Protein AF-A0A9Y2IMM6-F1 (afdb_monomer)

Structure (mmCIF, N/CA/C/O backbone):
data_AF-A0A9Y2IMM6-F1
#
_entry.id   AF-A0A9Y2IMM6-F1
#
loop_
_atom_site.group_PDB
_atom_site.id
_atom_site.type_symbol
_atom_site.label_atom_id
_atom_site.label_alt_id
_atom_site.label_comp_id
_atom_site.label_asym_id
_atom_site.label_entity_id
_atom_site.label_seq_id
_atom_site.pdbx_PDB_ins_code
_atom_site.Cartn_x
_atom_site.Cartn_y
_atom_site.Cartn_z
_atom_site.occupancy
_atom_site.B_iso_or_equiv
_atom_site.auth_seq_id
_atom_site.auth_comp_id
_atom_site.auth_asym_id
_atom_site.auth_atom_id
_atom_site.pdbx_PDB_model_num
ATOM 1 N N . MET A 1 1 ? 24.292 3.912 -38.351 1.00 43.16 1 MET A N 1
ATOM 2 C CA . MET A 1 1 ? 24.104 3.241 -39.657 1.00 43.16 1 MET A CA 1
ATOM 3 C C . MET A 1 1 ? 23.345 4.175 -40.597 1.00 43.16 1 MET A C 1
ATOM 5 O O . MET A 1 1 ? 22.147 4.369 -40.433 1.00 43.16 1 MET A O 1
ATOM 9 N N . THR A 1 2 ? 24.030 4.831 -41.533 1.00 36.09 2 THR A N 1
ATOM 10 C CA . THR A 1 2 ? 23.396 5.822 -42.423 1.00 36.09 2 THR A CA 1
ATOM 11 C C . THR A 1 2 ? 23.067 5.163 -43.752 1.00 36.09 2 THR A C 1
ATOM 13 O O . THR A 1 2 ? 23.923 5.089 -44.623 1.00 36.09 2 THR A O 1
ATOM 16 N N . VAL A 1 3 ? 21.845 4.666 -43.941 1.00 43.81 3 VAL A N 1
ATOM 17 C CA . VAL A 1 3 ? 21.435 4.149 -45.257 1.00 43.81 3 VAL A CA 1
ATOM 18 C C . VAL A 1 3 ? 21.399 5.326 -46.231 1.00 43.81 3 VAL A C 1
ATOM 20 O O . VAL A 1 3 ? 20.486 6.152 -46.192 1.00 43.81 3 VAL A O 1
ATOM 23 N N . ARG A 1 4 ? 22.417 5.440 -47.089 1.00 41.47 4 ARG A N 1
ATOM 24 C CA . ARG A 1 4 ? 22.463 6.454 -48.146 1.00 41.47 4 ARG A CA 1
ATOM 25 C C . ARG A 1 4 ? 21.556 5.982 -49.279 1.00 41.47 4 ARG A C 1
ATOM 27 O O . ARG A 1 4 ? 22.010 5.430 -50.273 1.00 41.47 4 ARG A O 1
ATOM 34 N N . GLY A 1 5 ? 20.253 6.128 -49.070 1.00 39.97 5 GLY A N 1
ATOM 35 C CA . GLY A 1 5 ? 19.257 5.836 -50.086 1.00 39.97 5 GLY A CA 1
ATOM 36 C C . GLY A 1 5 ? 19.318 6.888 -51.186 1.00 39.97 5 GLY A C 1
ATOM 37 O O . GLY A 1 5 ? 19.103 8.072 -50.924 1.00 39.97 5 GLY A O 1
ATOM 38 N N . GLY A 1 6 ? 19.539 6.438 -52.424 1.00 47.06 6 GLY A N 1
ATOM 39 C CA . GLY A 1 6 ? 18.880 7.067 -53.567 1.00 47.06 6 GLY A CA 1
ATOM 40 C C . GLY A 1 6 ? 17.383 7.211 -53.274 1.00 47.06 6 GLY A C 1
ATOM 41 O O . GLY A 1 6 ? 16.864 6.526 -52.391 1.00 47.06 6 GLY A O 1
ATOM 42 N N . SER A 1 7 ? 16.744 8.179 -53.933 1.00 47.53 7 SER A N 1
ATOM 43 C CA . SER A 1 7 ? 15.329 8.560 -53.809 1.00 47.53 7 SER A CA 1
ATOM 44 C C . SER A 1 7 ? 14.432 7.503 -53.145 1.00 47.53 7 SER A C 1
ATOM 46 O O . SER A 1 7 ? 14.457 6.338 -53.528 1.00 47.53 7 SER A O 1
ATOM 48 N N . ARG A 1 8 ? 13.579 7.923 -52.195 1.00 51.94 8 ARG A N 1
ATOM 49 C CA . ARG A 1 8 ? 12.638 7.108 -51.381 1.00 51.94 8 ARG A CA 1
ATOM 50 C C . ARG A 1 8 ? 11.837 6.039 -52.164 1.00 51.94 8 ARG A C 1
ATOM 52 O O . ARG A 1 8 ? 11.261 5.153 -51.543 1.00 51.94 8 ARG A O 1
ATOM 59 N N . ASN A 1 9 ? 11.819 6.119 -53.494 1.00 52.56 9 ASN A N 1
ATOM 60 C CA . ASN A 1 9 ? 11.186 5.200 -54.435 1.00 52.56 9 ASN A CA 1
ATOM 61 C C . ASN A 1 9 ? 12.030 3.960 -54.827 1.00 52.56 9 ASN A C 1
ATOM 63 O O . ASN A 1 9 ? 11.476 3.059 -55.453 1.00 52.56 9 ASN A O 1
ATOM 67 N N . ASP A 1 10 ? 13.316 3.869 -54.465 1.00 55.09 10 ASP A N 1
ATOM 68 C CA . ASP A 1 10 ? 14.209 2.793 -54.949 1.00 55.09 10 ASP A CA 1
ATOM 69 C C . ASP A 1 10 ? 14.308 1.563 -54.022 1.00 55.09 10 ASP A C 1
ATOM 71 O O . ASP A 1 10 ? 14.844 0.519 -54.407 1.00 55.09 10 ASP A O 1
ATOM 75 N N . LEU A 1 11 ? 13.760 1.628 -52.805 1.00 59.03 11 LEU A N 1
ATOM 76 C CA . LEU A 1 11 ? 13.746 0.498 -51.869 1.00 59.03 11 LEU A CA 1
ATOM 77 C C . LEU A 1 11 ? 12.566 -0.438 -52.175 1.00 59.03 11 LEU A C 1
ATOM 79 O O . LEU A 1 11 ? 11.459 -0.265 -51.669 1.00 59.03 11 LEU A O 1
ATOM 83 N N . LYS A 1 12 ? 12.803 -1.453 -53.014 1.00 62.59 12 LYS A N 1
ATOM 84 C CA . LYS A 1 12 ? 11.861 -2.569 -53.225 1.00 62.59 12 LYS A CA 1
ATOM 85 C C . LYS A 1 12 ? 12.009 -3.639 -52.123 1.00 62.59 12 LYS A C 1
ATOM 87 O O . LYS A 1 12 ? 13.123 -3.812 -51.631 1.00 62.59 12 LYS A O 1
ATOM 92 N N . PRO A 1 13 ? 10.961 -4.430 -51.799 1.00 58.50 13 PRO A N 1
ATOM 93 C CA . PRO A 1 13 ? 10.980 -5.521 -50.796 1.00 58.50 13 PRO A CA 1
ATOM 94 C C . PRO A 1 13 ? 11.972 -6.682 -51.036 1.00 58.50 13 PRO A C 1
ATOM 96 O O . PRO A 1 13 ? 11.924 -7.701 -50.361 1.00 58.50 13 PRO A O 1
ATOM 99 N N . THR A 1 14 ? 12.869 -6.561 -52.009 1.00 56.84 14 THR A N 1
ATOM 100 C CA . THR A 1 14 ? 13.958 -7.506 -52.303 1.00 56.84 14 THR A CA 1
ATOM 101 C C . THR A 1 14 ? 15.280 -6.784 -52.589 1.00 56.84 14 THR A C 1
ATOM 103 O O . THR A 1 14 ? 16.244 -7.399 -53.046 1.00 56.84 14 THR A O 1
ATOM 106 N N . GLY A 1 15 ? 15.321 -5.468 -52.366 1.00 58.50 15 GLY A N 1
ATOM 107 C CA . GLY A 1 15 ? 16.486 -4.628 -52.596 1.00 58.50 15 GLY A CA 1
ATOM 108 C C . GLY A 1 15 ? 17.585 -4.891 -51.571 1.00 58.50 15 GLY A C 1
ATOM 109 O O . GLY A 1 15 ? 17.322 -5.273 -50.430 1.00 58.50 15 GLY A O 1
ATOM 110 N N . LYS A 1 16 ? 18.831 -4.681 -51.996 1.00 59.12 16 LYS A N 1
ATOM 111 C CA . LYS A 1 16 ? 19.992 -4.657 -51.109 1.00 59.12 16 LYS A CA 1
ATOM 112 C C . LYS A 1 16 ? 20.136 -3.246 -50.545 1.00 59.12 16 LYS A C 1
ATOM 114 O O . LYS A 1 16 ? 20.175 -2.293 -51.319 1.00 59.12 16 LYS A O 1
ATOM 119 N N . ALA A 1 17 ? 20.205 -3.114 -49.224 1.00 61.19 17 ALA A N 1
ATOM 120 C CA . ALA A 1 17 ? 20.557 -1.849 -48.582 1.00 61.19 17 ALA A CA 1
ATOM 121 C C . ALA A 1 17 ? 22.069 -1.787 -48.339 1.00 61.19 17 ALA A C 1
ATOM 123 O O . ALA A 1 17 ? 22.679 -2.797 -47.992 1.00 61.19 17 ALA A O 1
ATOM 124 N N . THR A 1 18 ? 22.646 -0.600 -48.520 1.00 57.75 18 THR A N 1
ATOM 125 C CA . THR A 1 18 ? 24.081 -0.329 -48.391 1.00 57.75 18 THR A CA 1
ATOM 126 C C . THR A 1 18 ? 24.300 0.562 -47.172 1.00 57.75 18 THR A C 1
ATOM 128 O O . THR A 1 18 ? 23.841 1.708 -47.159 1.00 57.75 18 THR A O 1
ATOM 131 N N . ALA A 1 19 ? 24.980 0.056 -46.144 1.00 58.31 19 ALA A N 1
ATOM 132 C CA . ALA A 1 19 ? 25.409 0.868 -45.009 1.00 58.31 19 ALA A CA 1
ATOM 133 C C . ALA A 1 19 ? 26.890 1.250 -45.167 1.00 58.31 19 ALA A C 1
ATOM 135 O O . ALA A 1 19 ? 27.709 0.363 -45.393 1.00 58.31 19 ALA A O 1
ATOM 136 N N . PRO A 1 20 ? 27.247 2.543 -45.077 1.00 53.28 20 PRO A N 1
ATOM 137 C CA . PRO A 1 20 ? 28.629 2.976 -45.011 1.00 53.28 20 PRO A CA 1
ATOM 138 C C . PRO A 1 20 ? 29.142 2.768 -43.585 1.00 53.28 20 PRO A C 1
ATOM 140 O O . PRO A 1 20 ? 28.665 3.414 -42.650 1.00 53.28 20 PRO A O 1
ATOM 143 N N . GLU A 1 21 ? 30.119 1.885 -43.431 1.00 51.81 21 GLU A N 1
ATOM 144 C CA . GLU A 1 21 ? 30.819 1.653 -42.171 1.00 51.81 21 GLU A CA 1
ATOM 145 C C . GLU A 1 21 ? 32.316 1.574 -42.462 1.00 51.81 21 GLU A C 1
ATOM 147 O O . GLU A 1 21 ? 32.770 0.628 -43.094 1.00 51.81 21 GLU A O 1
ATOM 152 N N . GLY A 1 22 ? 33.091 2.603 -42.104 1.00 53.56 22 GLY A N 1
ATOM 153 C CA . GLY A 1 22 ? 34.561 2.548 -42.182 1.00 53.56 22 GLY A CA 1
ATOM 154 C C . GLY A 1 22 ? 35.172 2.145 -43.540 1.00 53.56 22 GLY A C 1
ATOM 155 O O . GLY A 1 22 ? 36.307 1.690 -43.570 1.00 53.56 22 GLY A O 1
ATOM 156 N N . GLY A 1 23 ? 34.438 2.277 -44.657 1.00 57.50 23 GLY A N 1
ATOM 157 C CA . GLY A 1 23 ? 34.854 1.835 -46.001 1.00 57.50 23 GLY A CA 1
ATOM 158 C C . GLY A 1 23 ? 34.317 0.463 -46.443 1.00 57.50 23 GLY A C 1
ATOM 159 O O . GLY A 1 23 ? 34.382 0.140 -47.629 1.00 57.50 23 GLY A O 1
ATOM 160 N N . SER A 1 24 ? 33.713 -0.305 -45.537 1.00 58.44 24 SER A N 1
ATOM 161 C CA . SER A 1 24 ? 33.085 -1.598 -45.810 1.00 58.44 24 SER A CA 1
ATOM 162 C C . SER A 1 24 ? 31.607 -1.411 -46.131 1.00 58.44 24 SER A C 1
ATOM 164 O O . SER A 1 24 ? 30.861 -0.763 -45.401 1.00 58.44 24 SER A O 1
ATOM 166 N N . THR A 1 25 ? 31.174 -1.978 -47.249 1.00 67.81 25 THR A N 1
ATOM 167 C CA . THR A 1 25 ? 29.771 -2.004 -47.655 1.00 67.81 25 THR A CA 1
ATOM 168 C C . THR A 1 25 ? 29.217 -3.398 -47.393 1.00 67.81 25 THR A C 1
ATOM 170 O O . THR A 1 25 ? 29.599 -4.343 -48.080 1.00 67.81 25 THR A O 1
ATOM 173 N N . SER A 1 26 ? 28.301 -3.529 -46.432 1.00 72.69 26 SER A N 1
ATOM 174 C CA . SER A 1 26 ? 27.545 -4.770 -46.229 1.00 72.69 26 SER A CA 1
ATOM 175 C C . SER A 1 26 ? 26.187 -4.670 -46.916 1.00 72.69 26 SER A C 1
ATOM 177 O O . SER A 1 26 ? 25.483 -3.667 -46.771 1.00 72.69 26 SER A O 1
ATOM 179 N N . THR A 1 27 ? 25.833 -5.690 -47.702 1.00 78.75 27 THR A N 1
ATOM 180 C CA . THR A 1 27 ? 24.533 -5.766 -48.375 1.00 78.75 27 THR A CA 1
ATOM 181 C C . THR A 1 27 ? 23.603 -6.714 -47.639 1.00 78.75 27 THR A C 1
ATOM 183 O O . THR A 1 27 ? 23.895 -7.906 -47.560 1.00 78.75 27 THR A O 1
ATOM 186 N N . MET A 1 28 ? 22.453 -6.209 -47.192 1.00 82.88 28 MET A N 1
ATOM 187 C CA . MET A 1 28 ? 21.439 -7.001 -46.484 1.00 82.88 28 MET A CA 1
ATOM 188 C C . MET A 1 28 ? 20.121 -7.068 -47.246 1.00 82.88 28 MET A C 1
ATOM 190 O O . MET A 1 28 ? 19.776 -6.144 -47.988 1.00 82.88 28 MET A O 1
ATOM 194 N N . ARG A 1 29 ? 19.379 -8.166 -47.058 1.00 84.00 29 ARG A N 1
ATOM 195 C CA . ARG A 1 29 ? 18.033 -8.332 -47.618 1.00 84.00 29 ARG A CA 1
ATOM 196 C C . ARG A 1 29 ? 17.028 -7.559 -46.764 1.00 84.00 29 ARG A C 1
ATOM 198 O O . ARG A 1 29 ? 16.903 -7.819 -45.573 1.00 84.00 29 ARG A O 1
ATOM 205 N N . VAL A 1 30 ? 16.270 -6.658 -47.383 1.00 88.19 30 VAL A N 1
ATOM 206 C CA . VAL A 1 30 ? 15.190 -5.927 -46.705 1.00 88.19 30 VAL A CA 1
ATOM 207 C C . VAL A 1 30 ? 13.956 -6.823 -46.588 1.00 88.19 30 VAL A C 1
ATOM 209 O O . VAL A 1 30 ? 13.359 -7.175 -47.600 1.00 88.19 30 VAL A O 1
ATOM 212 N N . ALA A 1 31 ? 13.566 -7.189 -45.364 1.00 89.19 31 ALA A N 1
ATOM 213 C CA . ALA A 1 31 ? 12.378 -8.015 -45.117 1.00 89.19 31 ALA A CA 1
ATOM 214 C C . ALA A 1 31 ? 11.058 -7.233 -45.262 1.00 89.19 31 ALA A C 1
ATOM 216 O O . ALA A 1 31 ? 10.032 -7.799 -45.631 1.00 89.19 31 ALA A O 1
ATOM 217 N N . GLY A 1 32 ? 11.077 -5.927 -44.983 1.00 88.88 32 GLY A N 1
ATOM 218 C CA . GLY A 1 32 ? 9.903 -5.065 -45.071 1.00 88.88 32 GLY A CA 1
ATOM 219 C C . GLY A 1 32 ? 10.234 -3.601 -44.798 1.00 88.88 32 GLY A C 1
ATOM 220 O O . GLY A 1 32 ? 11.297 -3.280 -44.269 1.00 88.88 32 GLY A O 1
ATOM 221 N N . ILE A 1 33 ? 9.313 -2.712 -45.172 1.00 89.50 33 ILE A N 1
ATOM 222 C CA . ILE A 1 33 ? 9.403 -1.269 -44.922 1.00 89.50 33 ILE A CA 1
ATOM 223 C C . ILE A 1 33 ? 8.199 -0.875 -44.076 1.00 89.50 33 ILE A C 1
ATOM 225 O O . ILE A 1 33 ? 7.053 -1.070 -44.481 1.00 89.50 33 ILE A O 1
ATOM 229 N N . TYR A 1 34 ? 8.468 -0.325 -42.897 1.00 88.38 34 TYR A N 1
ATOM 230 C CA . TYR A 1 34 ? 7.436 0.094 -41.958 1.00 88.38 34 TYR A CA 1
ATOM 231 C C . TYR A 1 34 ? 7.050 1.555 -42.178 1.00 88.38 34 TYR A C 1
ATOM 233 O O . TYR A 1 34 ? 7.824 2.363 -42.699 1.00 88.38 34 TYR A O 1
ATOM 241 N N . ARG A 1 35 ? 5.830 1.903 -41.759 1.00 89.50 35 ARG A N 1
ATOM 242 C CA . ARG A 1 35 ? 5.370 3.292 -41.763 1.00 89.50 35 ARG A CA 1
ATOM 243 C C . ARG A 1 35 ? 6.210 4.118 -40.789 1.00 89.50 35 ARG A C 1
ATOM 245 O O . ARG A 1 35 ? 6.480 3.696 -39.671 1.00 89.50 35 ARG A O 1
ATOM 252 N N . ASP A 1 36 ? 6.566 5.323 -41.217 1.00 87.44 36 ASP A N 1
ATOM 253 C CA . ASP A 1 36 ? 7.341 6.267 -40.419 1.00 87.44 36 ASP A CA 1
ATOM 254 C C . ASP A 1 36 ? 6.560 6.718 -39.173 1.00 87.44 36 ASP A C 1
ATOM 256 O O . ASP A 1 36 ? 5.527 7.390 -39.291 1.00 87.44 36 ASP A O 1
ATOM 260 N N . LEU A 1 37 ? 7.070 6.369 -37.987 1.00 89.06 37 LEU A N 1
ATOM 261 C CA . LEU A 1 37 ? 6.467 6.718 -36.697 1.00 89.06 37 LEU A CA 1
ATOM 262 C C . LEU A 1 37 ? 6.362 8.236 -36.491 1.00 89.06 37 LEU A C 1
ATOM 264 O O . LEU A 1 37 ? 5.449 8.694 -35.813 1.00 89.06 37 LEU A O 1
ATOM 268 N N . ARG A 1 38 ? 7.213 9.036 -37.148 1.00 87.94 38 ARG A N 1
ATOM 269 C CA . ARG A 1 38 ? 7.164 10.510 -37.073 1.00 87.94 38 ARG A CA 1
ATOM 270 C C . ARG A 1 38 ? 5.895 11.103 -37.681 1.00 87.94 38 ARG A C 1
ATOM 272 O O . ARG A 1 38 ? 5.526 12.227 -37.360 1.00 87.94 38 ARG A O 1
ATOM 279 N N . SER A 1 39 ? 5.246 10.362 -38.580 1.00 89.94 39 SER A N 1
ATOM 280 C CA . SER A 1 39 ? 3.991 10.779 -39.219 1.00 89.94 39 SER A CA 1
ATOM 281 C C . SER A 1 39 ? 2.748 10.470 -38.379 1.00 89.94 39 SER A C 1
ATOM 283 O O . SER A 1 39 ? 1.636 10.800 -38.791 1.00 89.94 39 SER A O 1
ATOM 285 N N . LEU A 1 40 ? 2.921 9.798 -37.240 1.00 91.56 40 LEU A N 1
ATOM 286 C CA . LEU A 1 40 ? 1.849 9.339 -36.369 1.00 91.56 40 LEU A CA 1
ATOM 287 C C . LEU A 1 40 ? 1.881 10.093 -35.028 1.00 91.56 40 LEU A C 1
ATOM 289 O O . LEU A 1 40 ? 2.929 10.599 -34.621 1.00 91.56 40 LEU A O 1
ATOM 293 N N . PRO A 1 41 ? 0.738 10.191 -34.327 1.00 93.50 41 PRO A N 1
ATOM 294 C CA . PRO A 1 41 ? 0.730 10.628 -32.937 1.00 93.50 41 PRO A CA 1
ATOM 295 C C . PRO A 1 41 ? 1.502 9.633 -32.064 1.00 93.50 41 PRO A C 1
ATOM 297 O O . PRO A 1 41 ? 1.458 8.423 -32.308 1.00 93.50 41 PRO A O 1
ATOM 300 N N . ASP A 1 42 ? 2.185 10.151 -31.041 1.00 91.12 42 ASP A N 1
ATOM 301 C CA . ASP A 1 42 ? 2.955 9.325 -30.113 1.00 91.12 42 ASP A CA 1
ATOM 302 C C . ASP A 1 42 ? 2.028 8.367 -29.363 1.00 91.12 42 ASP A C 1
ATOM 304 O O . ASP A 1 42 ? 0.995 8.760 -28.820 1.00 91.12 42 ASP A O 1
ATOM 308 N N . GLN A 1 43 ? 2.401 7.091 -29.361 1.00 89.94 43 GLN A N 1
ATOM 309 C CA . GLN A 1 43 ? 1.680 6.036 -28.659 1.00 89.94 43 GLN A CA 1
ATOM 310 C C . GLN A 1 43 ? 2.413 5.713 -27.362 1.00 89.94 43 GLN A C 1
ATOM 312 O O . GLN A 1 43 ? 3.643 5.705 -27.342 1.00 89.94 43 GLN A O 1
ATOM 317 N N . GLN A 1 44 ? 1.671 5.359 -26.309 1.00 84.62 44 G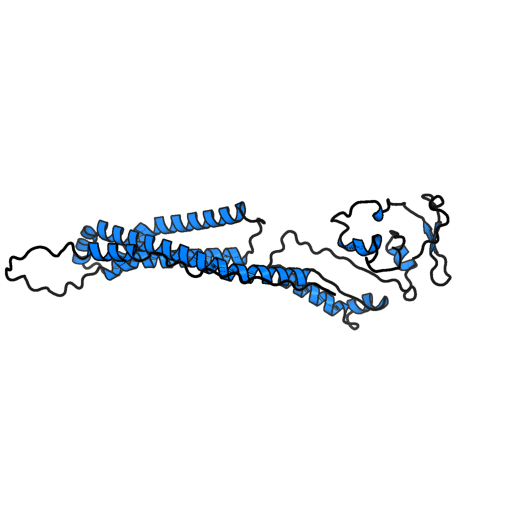LN A N 1
ATOM 318 C CA . GLN A 1 44 ? 2.258 5.028 -25.003 1.00 84.62 44 GLN A CA 1
ATOM 319 C C . GLN A 1 44 ? 3.311 3.915 -25.077 1.00 84.62 44 GLN A C 1
ATOM 321 O O . GLN A 1 44 ? 4.302 3.960 -24.356 1.00 84.62 44 GLN A O 1
ATOM 326 N N . TYR A 1 45 ? 3.123 2.957 -25.986 1.00 80.56 45 TYR A N 1
ATOM 327 C CA . TYR A 1 45 ? 4.061 1.859 -26.211 1.00 80.56 45 TYR A CA 1
ATOM 328 C C . TYR A 1 45 ? 5.462 2.336 -26.637 1.00 80.56 45 TYR A C 1
ATOM 330 O O . TYR A 1 45 ? 6.454 1.725 -26.264 1.00 80.56 45 TYR A O 1
ATOM 338 N N . TRP A 1 46 ? 5.561 3.443 -27.382 1.00 86.25 46 TRP A N 1
ATOM 339 C CA . TRP A 1 46 ? 6.832 3.962 -27.903 1.00 86.25 46 TRP A CA 1
ATOM 340 C C . TRP A 1 46 ? 7.431 5.082 -27.044 1.00 86.25 46 TRP A C 1
ATOM 342 O O . TRP A 1 46 ? 8.412 5.693 -27.460 1.00 86.25 46 TRP A O 1
ATOM 352 N N . CYS A 1 47 ? 6.863 5.373 -25.867 1.00 85.50 47 CYS A N 1
ATOM 353 C CA . CYS A 1 47 ? 7.264 6.518 -25.046 1.00 85.50 47 CYS A CA 1
ATOM 354 C C . CYS A 1 47 ? 8.756 6.522 -24.666 1.00 85.50 47 CYS A C 1
ATOM 356 O O . CYS A 1 47 ? 9.360 7.593 -24.674 1.00 85.50 47 CYS A O 1
ATOM 358 N N . SER A 1 48 ? 9.364 5.365 -24.365 1.00 83.25 48 SER A N 1
ATOM 359 C CA . SER A 1 48 ? 10.808 5.277 -24.065 1.00 83.25 48 SER A CA 1
ATOM 360 C C . SER A 1 48 ? 11.677 5.584 -25.288 1.00 83.25 48 SER A C 1
ATOM 362 O O . SER A 1 48 ? 12.722 6.217 -25.177 1.00 83.25 48 SER A O 1
ATOM 364 N N . LEU A 1 49 ? 11.188 5.232 -26.478 1.00 87.12 49 LEU A N 1
ATOM 365 C CA . LEU A 1 49 ? 11.908 5.332 -27.745 1.00 87.12 49 LEU A CA 1
ATOM 366 C C . LEU A 1 49 ? 11.615 6.630 -28.516 1.00 87.12 49 LEU A C 1
ATOM 368 O O . LEU A 1 49 ? 12.107 6.797 -29.633 1.00 87.12 49 LEU A O 1
ATOM 372 N N . VAL A 1 50 ? 10.863 7.581 -27.944 1.00 88.62 50 VAL A N 1
ATOM 373 C CA . VAL A 1 50 ? 10.541 8.874 -28.590 1.00 88.62 50 VAL A CA 1
ATOM 374 C C . VAL A 1 50 ? 11.799 9.605 -29.045 1.00 88.62 50 VAL A C 1
ATOM 376 O O . VAL A 1 50 ? 11.848 10.111 -30.168 1.00 88.62 50 VAL A O 1
ATOM 379 N N . GLY A 1 51 ? 12.838 9.616 -28.207 1.00 84.38 51 GLY A N 1
ATOM 380 C CA . GLY A 1 51 ? 14.115 10.247 -28.539 1.00 84.38 51 GLY A CA 1
ATOM 381 C C . GLY A 1 51 ? 14.782 9.642 -29.779 1.00 84.38 51 GLY A C 1
ATOM 382 O O . GLY A 1 51 ? 15.424 10.371 -30.534 1.00 84.38 51 GLY A O 1
ATOM 383 N N . LEU A 1 52 ? 14.569 8.346 -30.042 1.00 84.81 52 LEU A N 1
ATOM 384 C CA . LEU A 1 52 ? 15.158 7.637 -31.179 1.00 84.81 52 LEU A CA 1
ATOM 385 C C . LEU A 1 52 ? 14.562 8.103 -32.514 1.00 84.81 52 LEU A C 1
ATOM 387 O O . LEU A 1 52 ? 15.303 8.330 -33.469 1.00 84.81 52 LEU A O 1
ATOM 391 N N . TYR A 1 53 ? 13.235 8.264 -32.594 1.00 87.56 53 TYR A N 1
ATOM 392 C CA . TYR A 1 53 ? 12.570 8.603 -33.860 1.00 87.56 53 TYR A CA 1
ATOM 393 C C . TYR A 1 53 ? 12.234 10.089 -34.019 1.00 87.56 53 TYR A C 1
ATOM 395 O O . TYR A 1 53 ? 12.177 10.567 -35.153 1.00 87.56 53 TYR A O 1
ATOM 403 N N . ARG A 1 54 ? 12.029 10.848 -32.934 1.00 88.56 54 ARG A N 1
ATOM 404 C CA . ARG A 1 54 ? 11.832 12.310 -33.013 1.00 88.56 54 ARG A CA 1
ATOM 405 C C . ARG A 1 54 ? 13.139 13.097 -32.935 1.00 88.56 54 ARG A C 1
ATOM 407 O O . ARG A 1 54 ? 13.169 14.237 -33.391 1.00 88.56 54 ARG A O 1
ATOM 414 N N . GLY A 1 55 ? 14.206 12.489 -32.420 1.00 85.44 55 GLY A N 1
ATOM 415 C CA . GLY A 1 55 ? 15.433 13.194 -32.068 1.00 85.44 55 GLY A CA 1
ATOM 416 C C . GLY A 1 55 ? 15.284 13.979 -30.763 1.00 85.44 55 GLY A C 1
ATOM 417 O O . GLY A 1 55 ? 14.198 14.103 -30.195 1.00 85.44 55 GLY A O 1
ATOM 418 N N . SER A 1 56 ? 16.400 14.510 -30.271 1.00 82.81 56 SER A N 1
ATOM 419 C CA . SER A 1 56 ? 16.400 15.335 -29.063 1.00 82.81 56 SER A CA 1
ATOM 420 C C . SER A 1 56 ? 15.921 16.757 -29.405 1.00 82.81 56 SER A C 1
ATOM 422 O O . SER A 1 56 ? 16.395 17.313 -30.397 1.00 82.81 56 SER A O 1
ATOM 424 N N . PRO A 1 57 ? 15.024 17.387 -28.620 1.00 76.31 57 PRO A N 1
ATOM 425 C CA . PRO A 1 57 ? 14.369 18.658 -28.974 1.00 76.31 57 PRO A CA 1
ATOM 426 C C . PRO A 1 57 ? 15.311 19.868 -29.130 1.00 76.31 57 PRO A C 1
ATOM 428 O O . PRO A 1 57 ? 14.869 20.935 -29.543 1.00 76.31 57 PRO A O 1
ATOM 431 N N . LEU A 1 58 ? 16.601 19.712 -28.823 1.00 80.44 58 LEU A N 1
ATOM 432 C CA . LEU A 1 58 ? 17.645 20.737 -28.951 1.00 80.44 58 LEU A CA 1
ATOM 433 C C . LEU A 1 58 ? 18.817 20.288 -29.842 1.00 80.44 58 LEU A C 1
ATOM 435 O O . LEU A 1 58 ? 19.838 20.966 -29.925 1.00 80.44 58 LEU A O 1
ATOM 439 N N . SER A 1 59 ? 18.688 19.134 -30.496 1.00 81.31 59 SER A N 1
ATOM 440 C CA . SER A 1 59 ? 19.693 18.597 -31.409 1.00 81.31 59 SER A CA 1
ATOM 441 C C . SER A 1 59 ? 19.522 19.207 -32.799 1.00 81.31 59 SER A C 1
ATOM 443 O O . SER A 1 59 ? 18.445 19.129 -33.386 1.00 81.31 59 SER A O 1
ATOM 445 N N . SER A 1 60 ? 20.598 19.761 -33.364 1.00 79.88 60 SER A N 1
ATOM 446 C CA . SER A 1 60 ? 20.658 20.130 -34.788 1.00 79.88 60 SER A CA 1
ATOM 447 C C . SER A 1 60 ? 20.800 18.909 -35.705 1.00 79.88 60 SER A C 1
ATOM 449 O O . SER A 1 60 ? 20.573 19.000 -36.912 1.00 79.88 60 SER A O 1
ATOM 451 N N . THR A 1 61 ? 21.146 17.753 -35.138 1.00 78.25 61 THR A N 1
ATOM 452 C CA . THR A 1 61 ? 21.211 16.477 -35.844 1.00 78.25 61 THR A CA 1
ATOM 453 C C . THR A 1 61 ? 19.797 15.943 -36.036 1.00 78.25 61 THR A C 1
ATOM 455 O O . THR A 1 61 ? 19.094 15.666 -35.060 1.00 78.25 61 THR A O 1
ATOM 458 N N . GLY A 1 62 ? 19.376 15.806 -37.295 1.00 75.94 62 GLY A N 1
ATOM 459 C CA . GLY A 1 62 ? 18.105 15.173 -37.636 1.00 75.94 62 GLY A CA 1
ATOM 460 C C . GLY A 1 62 ? 18.076 13.694 -37.218 1.00 75.94 62 GLY A C 1
ATOM 461 O O . GLY A 1 62 ? 19.130 13.061 -37.140 1.00 75.94 62 GLY A O 1
ATOM 462 N N . PRO A 1 63 ? 16.890 13.121 -36.950 1.00 78.38 63 PRO A N 1
ATOM 463 C CA . PRO A 1 63 ? 16.766 11.724 -36.546 1.00 78.38 63 PRO A CA 1
ATOM 464 C C . PRO A 1 63 ? 17.304 10.781 -37.629 1.00 78.38 63 PRO A C 1
ATOM 466 O O . PRO A 1 63 ? 17.000 10.934 -38.818 1.00 78.38 63 PRO A O 1
ATOM 469 N N . TYR A 1 64 ? 18.097 9.798 -37.203 1.00 76.88 64 TYR A N 1
ATOM 470 C CA . TYR A 1 64 ? 18.671 8.789 -38.087 1.00 76.88 64 TYR A CA 1
ATOM 471 C C . TYR A 1 64 ? 17.586 7.846 -38.631 1.00 76.88 64 TYR A C 1
ATOM 473 O O . TYR A 1 64 ? 16.579 7.602 -37.962 1.00 76.88 64 TYR A O 1
ATOM 481 N N . PRO A 1 65 ? 17.762 7.293 -39.845 1.00 79.06 65 PRO A N 1
ATOM 482 C CA . PRO A 1 65 ? 16.891 6.228 -40.320 1.00 79.06 65 PRO A CA 1
ATOM 483 C C . PRO A 1 65 ? 17.000 5.017 -39.384 1.00 79.06 65 PRO A C 1
ATOM 485 O O . PRO A 1 65 ? 18.099 4.537 -39.110 1.00 79.06 65 PRO A O 1
ATOM 488 N N . VAL A 1 66 ? 15.857 4.524 -38.905 1.00 83.44 66 VAL A N 1
ATOM 489 C CA . VAL A 1 66 ? 15.783 3.333 -38.051 1.00 83.44 66 VAL A CA 1
ATOM 490 C C . VAL A 1 66 ? 15.600 2.105 -38.937 1.00 83.44 66 VAL A C 1
ATOM 492 O O . VAL A 1 66 ? 14.734 2.089 -39.813 1.00 83.44 66 VAL A O 1
ATOM 495 N N . ALA A 1 67 ? 16.409 1.077 -38.700 1.00 86.19 67 ALA A N 1
ATOM 496 C CA . ALA A 1 67 ? 16.265 -0.231 -39.318 1.00 86.19 67 ALA A CA 1
ATOM 497 C C . ALA A 1 67 ? 16.071 -1.281 -38.223 1.00 86.19 67 ALA A C 1
ATOM 499 O O . ALA A 1 67 ? 16.738 -1.236 -37.192 1.00 86.19 67 ALA A O 1
ATOM 500 N N . LEU A 1 68 ? 15.159 -2.221 -38.463 1.00 88.00 68 LEU A N 1
ATOM 501 C CA . LEU A 1 68 ? 15.029 -3.421 -37.647 1.00 88.00 68 LEU A CA 1
ATOM 502 C C . LEU A 1 68 ? 15.860 -4.514 -38.315 1.00 88.00 68 LEU A C 1
ATOM 504 O O . LEU A 1 68 ? 15.610 -4.860 -39.471 1.00 88.00 68 LEU A O 1
ATOM 508 N N . VAL A 1 69 ? 16.860 -5.012 -37.600 1.00 88.88 69 VAL A N 1
ATOM 509 C CA . VAL A 1 69 ? 17.786 -6.056 -38.053 1.00 88.88 69 VAL A CA 1
ATOM 510 C C . VAL A 1 69 ? 17.698 -7.256 -37.123 1.00 88.88 69 VAL A C 1
ATOM 512 O O . VAL A 1 69 ? 17.330 -7.116 -35.956 1.00 88.88 69 VAL A O 1
ATOM 515 N N . SER A 1 70 ? 17.996 -8.442 -37.655 1.00 87.88 70 SER A N 1
ATOM 516 C CA . SER A 1 70 ? 18.108 -9.635 -36.819 1.00 87.88 70 SER A CA 1
ATOM 517 C C . SER A 1 70 ? 19.314 -9.498 -35.874 1.00 87.88 70 SER A C 1
ATOM 519 O O . SER A 1 70 ? 20.266 -8.790 -36.215 1.00 87.88 70 SER A O 1
ATOM 521 N N . PRO A 1 71 ? 19.304 -10.152 -34.698 1.00 84.88 71 PRO A N 1
ATOM 522 C CA . PRO A 1 71 ? 20.449 -10.122 -33.790 1.00 84.88 71 PRO A CA 1
ATOM 523 C C . PRO A 1 71 ? 21.743 -10.598 -34.461 1.00 84.88 71 PRO A C 1
ATOM 525 O O . PRO A 1 71 ? 22.773 -9.944 -34.322 1.00 84.88 71 PRO A O 1
ATOM 528 N N . ASP A 1 72 ? 21.680 -11.679 -35.243 1.00 85.44 72 ASP A N 1
ATOM 529 C CA . ASP A 1 72 ? 22.847 -12.234 -35.936 1.00 85.44 72 ASP A CA 1
ATOM 530 C C . ASP A 1 72 ? 23.409 -11.244 -36.967 1.00 85.44 72 ASP A C 1
ATOM 532 O O . ASP A 1 72 ? 24.608 -10.965 -36.976 1.00 85.44 72 ASP A O 1
ATOM 536 N N . ASP A 1 73 ? 22.542 -10.637 -37.787 1.00 86.88 73 ASP A N 1
ATOM 537 C CA . ASP A 1 73 ? 22.944 -9.614 -38.759 1.00 86.88 73 ASP A CA 1
ATOM 538 C C . ASP A 1 73 ? 23.524 -8.372 -38.070 1.00 86.88 73 ASP A C 1
ATOM 540 O O . ASP A 1 73 ? 24.496 -7.788 -38.552 1.00 86.88 73 ASP A O 1
ATOM 544 N N . PHE A 1 74 ? 22.945 -7.969 -36.935 1.00 84.19 74 PHE A N 1
ATOM 545 C CA . PHE A 1 74 ? 23.436 -6.842 -36.151 1.00 84.19 74 PHE A CA 1
ATOM 546 C C . PHE A 1 74 ? 24.856 -7.102 -35.645 1.00 84.19 74 PHE A C 1
ATOM 548 O O . PHE A 1 74 ? 25.726 -6.267 -35.876 1.00 84.19 74 PHE A O 1
ATOM 555 N N . PHE A 1 75 ? 25.120 -8.260 -35.033 1.00 81.25 75 PHE A N 1
ATOM 556 C CA . PHE A 1 75 ? 26.460 -8.610 -34.547 1.00 81.25 75 PHE A CA 1
ATOM 557 C C . PHE A 1 75 ? 27.472 -8.851 -35.673 1.00 81.25 75 PHE A C 1
ATOM 559 O O . PHE A 1 75 ? 28.669 -8.672 -35.464 1.00 81.25 75 PHE A O 1
ATOM 566 N N . HIS A 1 76 ? 27.012 -9.210 -36.873 1.00 81.69 76 HIS A N 1
ATOM 567 C CA . H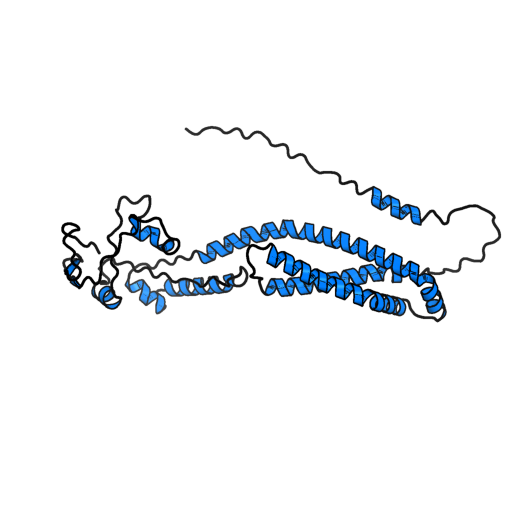IS A 1 76 ? 27.874 -9.293 -38.050 1.00 81.69 76 HIS A CA 1
ATOM 568 C C . HIS A 1 76 ? 28.330 -7.925 -38.572 1.00 81.69 76 HIS A C 1
ATOM 570 O O . HIS A 1 76 ? 29.413 -7.842 -39.151 1.00 81.69 76 HIS A O 1
ATOM 576 N N . ILE A 1 77 ? 27.520 -6.875 -38.401 1.00 79.75 77 ILE A N 1
ATOM 577 C CA . ILE A 1 77 ? 27.877 -5.509 -38.815 1.00 79.75 77 ILE A CA 1
ATOM 578 C C . ILE A 1 77 ? 28.586 -4.765 -37.683 1.00 79.75 77 ILE A C 1
ATOM 580 O O . ILE A 1 77 ? 29.589 -4.112 -37.920 1.00 79.75 77 ILE A O 1
ATOM 584 N N . ALA A 1 78 ? 28.074 -4.846 -36.454 1.00 80.12 78 ALA A N 1
ATOM 585 C CA . ALA A 1 78 ? 28.546 -4.055 -35.325 1.00 80.12 78 ALA A CA 1
ATOM 586 C C . ALA A 1 78 ? 29.939 -4.514 -34.863 1.00 80.12 78 ALA A C 1
ATOM 588 O O . ALA A 1 78 ? 30.086 -5.359 -33.978 1.00 80.12 78 ALA A O 1
ATOM 589 N N . THR A 1 79 ? 30.978 -3.936 -35.458 1.00 75.06 79 THR A N 1
ATOM 590 C CA . THR A 1 79 ? 32.362 -4.106 -34.997 1.00 75.06 79 THR A CA 1
ATOM 591 C C . THR A 1 79 ? 32.639 -3.212 -33.778 1.00 75.06 79 THR A C 1
ATOM 593 O O . THR A 1 79 ? 32.007 -2.161 -33.650 1.00 75.06 79 THR A O 1
ATOM 596 N N . PRO A 1 80 ? 33.576 -3.564 -32.874 1.00 70.56 80 PRO A N 1
ATOM 597 C CA . PRO A 1 80 ? 33.932 -2.710 -31.731 1.00 70.56 80 PRO A CA 1
ATOM 598 C C . PRO A 1 80 ? 34.330 -1.276 -32.129 1.00 70.56 80 PRO A C 1
ATOM 600 O O . PRO A 1 80 ? 34.046 -0.331 -31.399 1.00 70.56 80 PRO A O 1
ATOM 603 N N . ASP A 1 81 ? 34.903 -1.105 -33.324 1.00 74.81 81 ASP A N 1
ATOM 604 C CA . ASP A 1 81 ? 35.361 0.188 -33.851 1.00 74.81 81 ASP A CA 1
ATOM 605 C C . ASP A 1 81 ? 34.266 0.978 -34.596 1.00 74.81 81 ASP A C 1
ATOM 607 O O . ASP A 1 81 ? 34.485 2.113 -35.021 1.00 74.81 81 ASP A O 1
ATOM 611 N N . SER A 1 82 ? 33.067 0.407 -34.751 1.00 72.94 82 SER A N 1
ATOM 612 C CA . SER A 1 82 ? 31.949 1.014 -35.493 1.00 72.94 82 SER A CA 1
ATOM 613 C C . SER A 1 82 ? 31.365 2.268 -34.830 1.00 72.94 82 SER A C 1
ATOM 615 O O . SER A 1 82 ? 30.574 2.991 -35.444 1.00 72.94 82 SER A O 1
ATOM 617 N N . GLY A 1 83 ? 31.708 2.513 -33.559 1.00 72.94 83 GLY A N 1
ATOM 618 C CA . GLY A 1 83 ? 31.051 3.517 -32.724 1.00 72.94 83 GLY A CA 1
ATOM 619 C C . GLY A 1 83 ? 29.582 3.186 -32.433 1.00 72.94 83 GLY A C 1
ATOM 620 O O . GLY A 1 83 ? 28.819 4.079 -32.058 1.00 72.94 83 GLY A O 1
ATOM 621 N N . ALA A 1 84 ? 29.161 1.932 -32.643 1.00 72.62 84 ALA A N 1
ATOM 622 C CA . ALA A 1 84 ? 27.819 1.480 -32.314 1.00 72.62 84 ALA A CA 1
ATOM 623 C C . ALA A 1 84 ? 27.584 1.558 -30.803 1.00 72.62 84 ALA A C 1
ATOM 625 O O . ALA A 1 84 ? 28.363 1.050 -30.002 1.00 72.62 84 ALA A O 1
ATOM 626 N N . GLN A 1 85 ? 26.470 2.181 -30.430 1.00 72.88 85 GLN A N 1
ATOM 627 C CA . GLN A 1 85 ? 25.968 2.179 -29.064 1.00 72.88 85 GLN A CA 1
ATOM 628 C C . GLN A 1 85 ? 24.870 1.127 -28.952 1.00 72.88 85 GLN A C 1
ATOM 630 O O . GLN A 1 85 ? 23.990 1.049 -29.812 1.00 72.88 85 GLN A O 1
ATOM 635 N N . ASN A 1 86 ? 24.913 0.344 -27.878 1.00 75.56 86 ASN A N 1
ATOM 636 C CA . ASN A 1 86 ? 23.895 -0.650 -27.573 1.00 75.56 86 ASN A CA 1
ATOM 637 C C . ASN A 1 86 ? 22.993 -0.124 -26.461 1.00 75.56 86 ASN A C 1
ATOM 639 O O . ASN A 1 86 ? 23.466 0.199 -25.374 1.00 75.56 86 ASN A O 1
ATOM 643 N N . LEU A 1 87 ? 21.691 -0.073 -26.735 1.00 80.12 87 LEU A N 1
ATOM 644 C CA . LEU A 1 87 ? 20.667 0.211 -25.740 1.00 80.12 87 LEU A CA 1
ATOM 645 C C . LEU A 1 87 ? 19.872 -1.069 -25.495 1.00 80.12 87 LEU A C 1
ATOM 647 O O . LEU A 1 87 ? 19.277 -1.620 -26.421 1.00 80.12 87 LEU A O 1
ATOM 651 N N . VAL A 1 88 ? 19.858 -1.529 -24.248 1.00 81.12 88 VAL A N 1
ATOM 652 C CA . VAL A 1 88 ? 19.031 -2.657 -23.819 1.00 81.12 88 VAL A CA 1
ATOM 653 C C . VAL A 1 88 ? 17.929 -2.111 -22.928 1.00 81.12 88 VAL A C 1
ATOM 655 O O . VAL A 1 88 ? 18.186 -1.667 -21.812 1.00 81.12 88 VAL A O 1
ATOM 658 N N . GLU A 1 89 ? 16.695 -2.148 -23.423 1.00 82.94 89 GLU A N 1
ATOM 659 C CA . GLU A 1 89 ? 15.516 -1.819 -22.628 1.00 82.94 89 GLU A CA 1
ATOM 660 C C . GLU A 1 89 ? 14.906 -3.109 -22.079 1.00 82.94 89 GLU A C 1
ATOM 662 O O . GLU A 1 89 ? 14.638 -4.054 -22.820 1.00 82.94 89 GLU A O 1
ATOM 667 N N . SER A 1 90 ? 14.680 -3.147 -20.768 1.00 84.62 90 SER A N 1
ATOM 668 C CA . SER A 1 90 ? 13.968 -4.238 -20.109 1.00 84.62 90 SER A CA 1
ATOM 669 C C . SER A 1 90 ? 12.808 -3.661 -19.315 1.00 84.62 90 SER A C 1
ATOM 671 O O . SER A 1 90 ? 12.992 -2.780 -18.471 1.00 84.62 90 SER A O 1
ATOM 673 N N . SER A 1 91 ? 11.598 -4.136 -19.603 1.00 83.00 91 SER A N 1
ATOM 674 C CA . SER A 1 91 ? 10.408 -3.746 -18.858 1.00 83.00 91 SER A CA 1
ATOM 675 C C . SER A 1 91 ? 10.358 -4.494 -17.531 1.00 83.00 91 SER A C 1
ATOM 677 O O . SER A 1 91 ? 10.397 -5.723 -17.503 1.00 83.00 91 SER A O 1
ATOM 679 N N . VAL A 1 92 ? 10.200 -3.757 -16.437 1.00 85.12 92 VAL A N 1
ATOM 680 C CA . VAL A 1 92 ? 9.836 -4.338 -15.142 1.00 85.12 92 VAL A CA 1
ATOM 681 C C . VAL A 1 92 ? 8.322 -4.529 -15.127 1.00 85.12 92 VAL A C 1
ATOM 683 O O . VAL A 1 92 ? 7.589 -3.586 -15.429 1.00 85.12 92 VAL A O 1
ATOM 686 N N . ASP A 1 93 ? 7.844 -5.726 -14.782 1.00 86.44 93 ASP A N 1
ATOM 687 C CA . ASP A 1 93 ? 6.414 -5.936 -14.552 1.00 86.44 93 ASP A CA 1
ATOM 688 C C . ASP A 1 93 ? 5.982 -5.130 -13.323 1.00 86.44 93 ASP A C 1
ATOM 690 O O . ASP A 1 93 ? 6.463 -5.339 -12.207 1.00 86.44 93 ASP A O 1
ATOM 694 N N . THR A 1 94 ? 5.102 -4.158 -13.551 1.00 83.38 94 THR A N 1
ATOM 695 C CA . THR A 1 94 ? 4.617 -3.246 -12.514 1.00 83.38 94 THR A CA 1
ATOM 696 C C . THR A 1 94 ? 3.176 -3.533 -12.098 1.00 83.38 94 THR A C 1
ATOM 698 O O . THR A 1 94 ? 2.663 -2.852 -11.210 1.00 83.38 94 THR A O 1
ATOM 701 N N . THR A 1 95 ? 2.532 -4.552 -12.682 1.00 85.38 95 THR A N 1
ATOM 702 C CA . THR A 1 95 ? 1.082 -4.795 -12.573 1.00 85.38 95 THR A CA 1
ATOM 703 C C . THR A 1 95 ? 0.616 -4.996 -11.129 1.00 85.38 95 THR A C 1
ATOM 705 O O . THR A 1 95 ? -0.446 -4.510 -10.747 1.00 85.38 95 THR A O 1
ATOM 708 N N . GLU A 1 96 ? 1.434 -5.642 -10.297 1.00 87.06 96 GLU A N 1
ATOM 709 C CA . GLU A 1 96 ? 1.149 -5.883 -8.873 1.00 87.06 96 GLU A CA 1
ATOM 710 C C . GLU A 1 96 ? 2.134 -5.161 -7.940 1.00 87.06 96 GLU A C 1
ATOM 712 O O . GLU A 1 96 ? 2.238 -5.461 -6.746 1.00 87.06 96 GLU A O 1
ATOM 717 N N . MET A 1 97 ? 2.887 -4.192 -8.468 1.00 88.81 97 MET A N 1
ATOM 718 C CA . MET A 1 97 ? 3.928 -3.532 -7.696 1.00 88.81 97 MET A CA 1
ATOM 719 C C . MET A 1 97 ? 3.332 -2.474 -6.765 1.00 88.81 97 MET A C 1
ATOM 721 O O . MET A 1 97 ? 2.742 -1.479 -7.182 1.00 88.81 97 MET A O 1
ATOM 725 N N . THR A 1 98 ? 3.524 -2.685 -5.467 1.00 89.81 98 THR A N 1
ATOM 726 C CA . THR A 1 98 ? 3.147 -1.744 -4.411 1.00 89.81 98 THR A CA 1
ATOM 727 C C . THR A 1 98 ? 4.360 -0.928 -3.974 1.00 89.81 98 THR A C 1
ATOM 729 O O . THR A 1 98 ? 5.507 -1.338 -4.156 1.00 89.81 98 THR A O 1
ATOM 732 N N . THR A 1 99 ? 4.131 0.205 -3.309 1.00 87.12 99 THR A N 1
ATOM 733 C CA . THR A 1 99 ? 5.217 1.011 -2.723 1.00 87.12 99 THR A CA 1
ATOM 734 C C . THR A 1 99 ? 6.068 0.235 -1.717 1.00 87.12 99 THR A C 1
ATOM 736 O O . THR A 1 99 ? 7.231 0.567 -1.533 1.00 87.12 99 THR A O 1
ATOM 739 N N . ALA A 1 100 ? 5.527 -0.816 -1.093 1.00 87.00 100 ALA A N 1
ATOM 740 C CA . ALA A 1 100 ? 6.273 -1.663 -0.166 1.00 87.00 100 ALA A CA 1
ATOM 741 C C . ALA A 1 100 ? 7.035 -2.808 -0.847 1.00 87.00 100 ALA A C 1
ATOM 743 O O . ALA A 1 100 ? 8.019 -3.284 -0.289 1.00 87.00 100 ALA A O 1
ATOM 744 N N . SER A 1 101 ? 6.600 -3.261 -2.028 1.00 89.00 101 SER A N 1
ATOM 745 C CA . SER A 1 101 ? 7.311 -4.292 -2.797 1.00 89.00 101 SER A CA 1
ATOM 746 C C . SER A 1 101 ? 8.344 -3.710 -3.765 1.00 89.00 101 SER A C 1
ATOM 748 O O . SER A 1 101 ? 9.208 -4.440 -4.239 1.00 89.00 101 SER A O 1
ATOM 750 N N . ALA A 1 102 ? 8.300 -2.402 -4.028 1.00 91.69 102 ALA A N 1
ATOM 751 C CA . ALA A 1 102 ? 9.248 -1.718 -4.901 1.00 91.69 102 ALA A CA 1
ATOM 752 C C . ALA A 1 102 ? 10.696 -1.619 -4.359 1.00 91.69 102 ALA A C 1
ATOM 754 O O . ALA A 1 102 ? 11.613 -1.781 -5.163 1.00 91.69 102 ALA A O 1
ATOM 755 N N . PRO A 1 103 ? 10.973 -1.399 -3.052 1.00 92.94 103 PRO A N 1
ATOM 756 C CA . PRO A 1 103 ? 12.346 -1.231 -2.566 1.00 92.94 103 PRO A CA 1
ATOM 757 C C . PRO A 1 103 ? 13.263 -2.441 -2.821 1.00 92.94 103 PRO A C 1
ATOM 759 O O . PRO A 1 103 ? 14.380 -2.223 -3.287 1.00 92.94 103 PRO A O 1
ATOM 762 N N . PRO A 1 104 ? 12.827 -3.704 -2.617 1.00 92.88 104 PRO A N 1
ATOM 763 C CA . PRO A 1 104 ? 13.624 -4.869 -3.008 1.00 92.88 104 PRO A CA 1
ATOM 764 C C . PRO A 1 104 ? 13.936 -4.922 -4.509 1.00 92.88 104 PRO A C 1
ATOM 766 O O . PRO A 1 104 ? 15.045 -5.290 -4.888 1.00 92.88 104 PRO A O 1
ATOM 769 N N . VAL A 1 105 ? 12.988 -4.525 -5.366 1.00 93.56 105 VAL A N 1
ATOM 770 C CA . VAL A 1 105 ? 13.191 -4.483 -6.825 1.00 93.56 105 VAL A CA 1
ATOM 771 C C . VAL A 1 105 ? 14.214 -3.410 -7.189 1.00 93.56 105 VAL A C 1
ATOM 773 O O . VAL A 1 105 ? 15.137 -3.684 -7.950 1.00 93.56 105 VAL A O 1
ATOM 776 N N . VAL A 1 106 ? 14.107 -2.216 -6.600 1.00 94.25 106 VAL A N 1
ATOM 777 C CA . VAL A 1 106 ? 15.097 -1.140 -6.774 1.00 94.25 106 VAL A CA 1
ATOM 778 C C . VAL A 1 106 ? 16.480 -1.595 -6.309 1.00 94.25 106 VAL A C 1
ATOM 780 O O . VAL A 1 106 ? 17.445 -1.408 -7.037 1.00 94.25 106 VAL A O 1
ATOM 783 N N . ALA A 1 107 ? 16.586 -2.255 -5.154 1.00 94.75 107 ALA A N 1
ATOM 784 C CA . ALA A 1 107 ? 17.857 -2.791 -4.670 1.00 94.75 107 ALA A CA 1
ATOM 785 C C . ALA A 1 107 ? 18.448 -3.847 -5.625 1.00 94.75 107 ALA A C 1
ATOM 787 O O . ALA A 1 107 ? 19.654 -3.854 -5.868 1.00 94.75 107 ALA A O 1
ATOM 788 N N . GLY A 1 108 ? 17.607 -4.706 -6.209 1.00 93.94 108 GLY A N 1
ATOM 789 C CA . GLY A 1 108 ? 18.027 -5.658 -7.240 1.00 93.94 108 GLY A CA 1
ATOM 790 C C . GLY A 1 108 ? 18.533 -4.969 -8.511 1.00 93.94 108 GLY A C 1
ATOM 791 O O . GLY A 1 108 ? 19.561 -5.363 -9.057 1.00 93.94 108 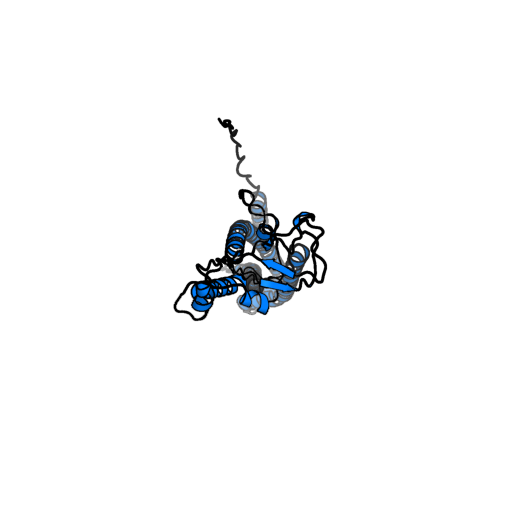GLY A O 1
ATOM 792 N N . LEU A 1 109 ? 17.859 -3.905 -8.950 1.00 93.12 109 LEU A N 1
ATOM 793 C CA . LEU A 1 109 ? 18.280 -3.091 -10.091 1.00 93.12 109 LEU A CA 1
ATOM 794 C C . LEU A 1 109 ? 19.606 -2.365 -9.829 1.00 93.12 109 LEU A C 1
ATOM 796 O O . LEU A 1 109 ? 20.480 -2.387 -10.691 1.00 93.12 109 LEU A O 1
ATOM 800 N N . GLU A 1 110 ? 19.798 -1.801 -8.636 1.00 93.81 110 GLU A N 1
ATOM 801 C CA . GLU A 1 110 ? 21.077 -1.203 -8.225 1.00 93.81 110 GLU A CA 1
ATOM 802 C C . GLU A 1 110 ? 22.199 -2.249 -8.152 1.00 93.81 110 GLU A C 1
ATOM 804 O O . GLU A 1 110 ? 23.346 -1.963 -8.487 1.00 93.81 110 GLU A O 1
ATOM 809 N N . HIS A 1 111 ? 21.884 -3.496 -7.793 1.00 94.81 111 HIS A N 1
ATOM 810 C CA . HIS A 1 111 ? 22.861 -4.580 -7.855 1.00 94.81 111 HIS A CA 1
ATOM 811 C C . HIS A 1 111 ? 23.249 -4.925 -9.302 1.00 94.81 111 HIS A C 1
ATOM 813 O O . HIS A 1 111 ? 24.431 -5.092 -9.598 1.00 94.81 111 HIS A O 1
ATOM 819 N N . VAL A 1 112 ? 22.280 -4.986 -10.224 1.00 92.44 112 VAL A N 1
ATOM 820 C CA . VAL A 1 112 ? 22.558 -5.175 -11.660 1.00 92.44 112 VAL A CA 1
ATOM 821 C C . VAL A 1 112 ? 23.383 -4.014 -12.207 1.00 92.44 112 VAL A C 1
ATOM 823 O O . VAL A 1 112 ? 24.349 -4.252 -12.932 1.00 92.44 112 VAL A O 1
ATOM 826 N N . ARG A 1 113 ? 23.051 -2.778 -11.824 1.00 92.69 113 ARG A N 1
ATOM 827 C CA . ARG A 1 113 ? 23.828 -1.581 -12.154 1.00 92.69 113 ARG A CA 1
ATOM 828 C C . ARG A 1 113 ? 25.273 -1.719 -11.690 1.00 92.69 113 ARG A C 1
ATOM 830 O O . ARG A 1 113 ? 26.170 -1.635 -12.517 1.00 92.69 113 ARG A O 1
ATOM 837 N N . ALA A 1 114 ? 25.494 -2.011 -10.409 1.00 94.12 114 ALA A N 1
ATOM 838 C CA . ALA A 1 114 ? 26.833 -2.148 -9.842 1.00 94.12 114 ALA A CA 1
ATOM 839 C C . ALA A 1 114 ? 27.656 -3.245 -10.539 1.00 94.12 114 ALA A C 1
ATOM 841 O O . ALA A 1 114 ? 28.844 -3.062 -10.787 1.00 94.12 114 ALA A O 1
ATOM 842 N N . ARG A 1 115 ? 27.030 -4.374 -10.905 1.00 94.31 115 ARG A N 1
ATOM 843 C CA . ARG A 1 115 ? 27.690 -5.442 -11.679 1.00 94.31 115 ARG A CA 1
ATOM 844 C C . ARG A 1 115 ? 27.987 -5.043 -13.122 1.00 94.31 115 ARG A C 1
ATOM 846 O O . ARG A 1 115 ? 28.970 -5.501 -13.687 1.00 94.31 115 ARG A O 1
ATOM 853 N N . THR A 1 116 ? 27.141 -4.210 -13.716 1.00 91.75 116 THR A N 1
ATOM 854 C CA . THR A 1 116 ? 27.312 -3.712 -15.087 1.00 91.75 116 THR A CA 1
ATOM 855 C C . THR A 1 116 ? 28.388 -2.625 -15.163 1.00 91.75 116 THR A C 1
ATOM 857 O O . THR A 1 116 ? 29.118 -2.561 -16.145 1.00 91.75 116 THR A O 1
ATOM 860 N N . GLU A 1 117 ? 28.504 -1.792 -14.127 1.00 91.94 117 GLU A N 1
ATOM 861 C CA . GLU A 1 117 ? 29.532 -0.749 -14.001 1.00 91.94 117 GLU A CA 1
ATOM 862 C C . GLU A 1 117 ? 30.900 -1.307 -13.562 1.00 91.94 117 GLU A C 1
ATOM 864 O O . GLU A 1 117 ? 31.913 -0.626 -13.703 1.00 91.94 117 GLU A O 1
ATOM 869 N N . ASN A 1 118 ? 30.951 -2.533 -13.025 1.00 93.38 118 ASN A N 1
ATOM 870 C CA . ASN A 1 118 ? 32.194 -3.170 -12.598 1.00 93.38 118 ASN A CA 1
ATOM 871 C C . ASN A 1 118 ? 32.913 -3.856 -13.781 1.00 93.38 118 ASN A C 1
ATOM 873 O O . ASN A 1 118 ? 32.435 -4.893 -14.250 1.00 93.38 118 ASN A O 1
ATOM 877 N N . PRO A 1 119 ? 34.089 -3.367 -14.223 1.00 91.19 119 PRO A N 1
ATOM 878 C CA . PRO A 1 119 ? 34.822 -3.959 -15.342 1.00 91.19 119 PRO A CA 1
ATOM 879 C C . PRO A 1 119 ? 35.371 -5.362 -15.046 1.00 91.19 119 PRO A C 1
ATOM 881 O O . PRO A 1 119 ? 35.668 -6.101 -15.984 1.00 91.19 119 PRO A O 1
ATOM 884 N N . ASP A 1 120 ? 35.483 -5.755 -13.775 1.00 94.81 120 ASP A N 1
ATOM 885 C CA . ASP A 1 120 ? 35.962 -7.083 -13.381 1.00 94.81 120 ASP A CA 1
ATOM 886 C C . ASP A 1 120 ? 34.836 -8.139 -13.356 1.00 94.81 120 ASP A C 1
ATOM 888 O O . ASP A 1 120 ? 35.116 -9.339 -13.342 1.00 94.81 120 ASP A O 1
ATOM 892 N N . ASP A 1 121 ? 33.560 -7.731 -13.379 1.00 95.69 121 ASP A N 1
ATOM 893 C CA . ASP A 1 121 ? 32.420 -8.656 -13.434 1.00 95.69 121 ASP A CA 1
ATOM 894 C C . ASP A 1 121 ? 32.201 -9.156 -14.876 1.00 95.69 121 ASP A C 1
ATOM 896 O O . ASP A 1 121 ? 32.242 -8.351 -15.810 1.00 95.69 121 ASP A O 1
ATOM 900 N N . PRO A 1 122 ? 31.900 -10.451 -15.108 1.00 93.88 122 PRO A N 1
ATOM 901 C CA . PRO A 1 122 ? 31.594 -10.960 -16.447 1.00 93.88 122 PRO A CA 1
ATOM 902 C C . PRO A 1 122 ? 30.491 -10.179 -17.177 1.00 93.88 122 PRO A C 1
ATOM 904 O O . PRO A 1 122 ? 30.534 -10.054 -18.402 1.00 93.88 122 PRO A O 1
ATOM 907 N N . LEU A 1 123 ? 29.511 -9.646 -16.436 1.00 89.06 123 LEU A N 1
ATOM 908 C CA . LEU A 1 123 ? 28.456 -8.809 -16.999 1.00 89.06 123 LEU A CA 1
ATOM 909 C C . LEU A 1 123 ? 29.015 -7.459 -17.461 1.00 89.06 123 LEU A C 1
ATOM 911 O O . LEU A 1 123 ? 28.795 -7.075 -18.608 1.00 89.06 123 LEU A O 1
ATOM 915 N N . GLY A 1 124 ? 29.779 -6.771 -16.612 1.00 89.81 124 GLY A N 1
ATOM 916 C CA . GLY A 1 124 ? 30.424 -5.511 -16.970 1.00 89.81 124 GLY A CA 1
ATOM 917 C C . GLY A 1 124 ? 31.394 -5.665 -18.140 1.00 89.81 124 GLY A C 1
ATOM 918 O O . GLY A 1 124 ? 31.356 -4.858 -19.065 1.00 89.81 124 GLY A O 1
ATOM 919 N N . GLN A 1 125 ? 32.169 -6.753 -18.200 1.00 89.62 125 GLN A N 1
ATOM 920 C CA . GLN A 1 125 ? 33.031 -7.057 -19.352 1.00 89.62 125 GLN A CA 1
ATOM 921 C C . GLN A 1 125 ? 32.243 -7.192 -20.659 1.00 89.62 125 GLN A C 1
ATOM 923 O O . GLN A 1 125 ? 32.706 -6.735 -21.704 1.00 89.62 125 GLN A O 1
ATOM 928 N N . ALA A 1 126 ? 31.060 -7.813 -20.626 1.00 85.31 126 ALA A N 1
ATOM 929 C CA . ALA A 1 126 ? 30.221 -7.962 -21.812 1.00 85.31 126 ALA A CA 1
ATOM 930 C C . ALA A 1 126 ? 29.717 -6.606 -22.337 1.00 85.31 126 ALA A C 1
ATOM 932 O O . ALA A 1 126 ? 29.703 -6.398 -23.550 1.00 85.31 126 ALA A O 1
ATOM 933 N N . PHE A 1 127 ? 29.358 -5.680 -21.443 1.00 84.31 127 PHE A N 1
ATOM 934 C CA . PHE A 1 127 ? 28.894 -4.342 -21.822 1.00 84.31 127 PHE A CA 1
ATOM 935 C C . PHE A 1 127 ? 30.040 -3.395 -22.205 1.00 84.31 127 PHE A C 1
ATOM 937 O O . PHE A 1 127 ? 29.942 -2.697 -23.214 1.00 84.31 127 PHE A O 1
ATOM 944 N N . HIS A 1 128 ? 31.166 -3.435 -21.487 1.00 84.56 128 HI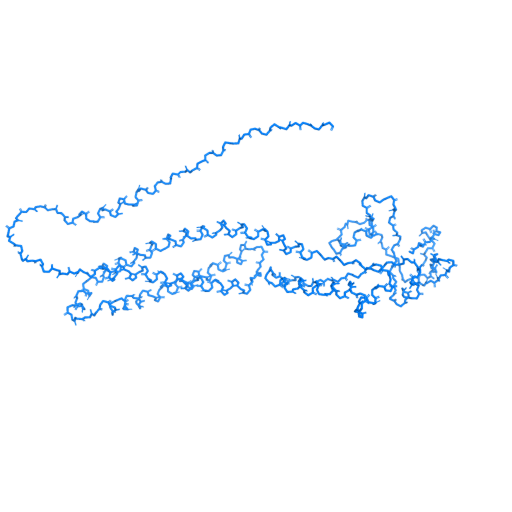S A N 1
ATOM 945 C CA . HIS A 1 128 ? 32.326 -2.581 -21.759 1.00 84.56 128 HIS A CA 1
ATOM 946 C C . HIS A 1 128 ? 33.022 -2.870 -23.094 1.00 84.56 128 HIS A C 1
ATOM 948 O O . HIS A 1 128 ? 33.705 -1.995 -23.624 1.00 84.56 128 HIS A O 1
ATOM 954 N N . ARG A 1 129 ? 32.805 -4.050 -23.697 1.00 78.81 129 ARG A N 1
ATOM 955 C CA . ARG A 1 129 ? 33.258 -4.344 -25.072 1.00 78.81 129 ARG A CA 1
ATOM 956 C C . ARG A 1 129 ? 32.748 -3.341 -26.109 1.00 78.81 129 ARG A C 1
ATOM 958 O O . ARG A 1 129 ? 33.365 -3.217 -27.161 1.00 78.81 129 ARG A O 1
ATOM 965 N N . PHE A 1 130 ? 31.652 -2.644 -25.817 1.00 73.62 130 PHE A N 1
ATOM 966 C CA . PHE A 1 130 ? 31.022 -1.673 -26.711 1.00 73.62 130 PHE A CA 1
ATOM 967 C C . PHE A 1 130 ? 31.192 -0.218 -26.232 1.00 73.62 130 PHE A C 1
ATOM 969 O O . PHE A 1 130 ? 30.507 0.674 -26.727 1.00 73.62 130 PHE A O 1
ATOM 976 N N . GLY A 1 131 ? 32.100 0.037 -25.280 1.00 79.00 131 GLY A N 1
ATOM 977 C CA . GLY A 1 131 ? 32.442 1.378 -24.798 1.00 79.00 131 GLY A CA 1
ATOM 978 C C . GLY A 1 131 ? 31.977 1.678 -23.370 1.00 79.00 131 GLY A C 1
ATOM 979 O O . GLY A 1 131 ? 32.022 0.826 -22.481 1.00 79.00 131 GLY A O 1
ATOM 980 N N . SER A 1 132 ? 31.601 2.935 -23.118 1.00 78.44 132 SER A N 1
ATOM 981 C CA . SER A 1 132 ? 31.089 3.370 -21.815 1.00 78.44 132 SER A CA 1
ATOM 982 C C . SER A 1 132 ? 29.645 2.915 -21.630 1.00 78.44 132 SER A C 1
ATOM 984 O O . SER A 1 132 ? 28.782 3.266 -22.435 1.00 78.44 132 SER A O 1
ATOM 986 N N . THR A 1 133 ? 29.377 2.187 -20.552 1.00 80.75 133 THR A N 1
ATOM 987 C CA . THR A 1 133 ? 28.025 1.748 -20.206 1.00 80.75 133 THR A CA 1
ATOM 988 C C . THR A 1 133 ? 27.331 2.807 -19.362 1.00 80.75 133 THR A C 1
ATOM 990 O O . THR A 1 133 ? 27.852 3.211 -18.325 1.00 80.75 133 THR A O 1
ATOM 993 N N . GLU A 1 134 ? 26.144 3.236 -19.783 1.00 83.69 134 GLU A N 1
ATOM 994 C CA . GLU A 1 134 ? 25.266 4.077 -18.973 1.00 83.69 134 GLU A CA 1
ATOM 995 C C . GLU A 1 134 ? 24.048 3.262 -18.536 1.00 83.69 134 GLU A C 1
ATOM 997 O O . GLU A 1 134 ? 23.358 2.654 -19.355 1.00 83.69 134 GLU A O 1
ATOM 1002 N N . TYR A 1 135 ? 23.784 3.246 -17.231 1.00 85.31 135 TYR A N 1
ATOM 1003 C CA . TYR A 1 135 ? 22.607 2.611 -16.658 1.00 85.31 135 TYR A CA 1
ATOM 1004 C C . TYR A 1 135 ? 21.626 3.684 -16.191 1.00 85.31 135 TYR A C 1
ATOM 1006 O O . TYR A 1 135 ? 21.943 4.490 -15.312 1.00 85.31 135 TYR A O 1
ATOM 1014 N N . THR A 1 136 ? 20.411 3.668 -16.738 1.00 86.31 136 THR A N 1
ATOM 1015 C CA . THR A 1 136 ? 19.333 4.560 -16.301 1.00 86.31 136 THR A CA 1
ATOM 1016 C C . THR A 1 136 ? 18.113 3.749 -15.879 1.00 86.31 136 THR A C 1
ATOM 1018 O O . THR A 1 136 ? 17.683 2.822 -16.561 1.00 86.31 136 THR A O 1
ATOM 1021 N N . SER A 1 137 ? 17.548 4.087 -14.720 1.00 87.88 137 SER A N 1
ATOM 1022 C CA . SER A 1 137 ? 16.301 3.503 -14.226 1.00 87.88 137 SER A CA 1
ATOM 1023 C C . SER A 1 137 ? 15.420 4.599 -13.645 1.00 87.88 137 SER A C 1
ATOM 1025 O O . SER A 1 137 ? 15.825 5.343 -12.752 1.00 87.88 137 SER A O 1
ATOM 1027 N N . SER A 1 138 ? 14.188 4.701 -14.140 1.00 87.00 138 SER A N 1
ATOM 1028 C CA . SER A 1 138 ? 13.189 5.637 -13.615 1.00 87.00 138 SER A CA 1
ATOM 1029 C C . SER A 1 138 ? 12.514 5.121 -12.340 1.00 87.00 138 SER A C 1
ATOM 1031 O O . SER A 1 138 ? 11.905 5.907 -11.609 1.00 87.00 138 SER A O 1
ATOM 1033 N N . LEU A 1 139 ? 12.635 3.820 -12.038 1.00 89.94 139 LEU A N 1
ATOM 1034 C CA . LEU A 1 139 ? 11.912 3.183 -10.939 1.00 89.94 139 LEU A CA 1
ATOM 1035 C C . LEU A 1 139 ? 12.303 3.762 -9.575 1.00 89.94 139 LEU A C 1
ATOM 1037 O O . LEU A 1 139 ? 11.423 4.079 -8.777 1.00 89.94 139 LEU A O 1
ATOM 1041 N N . GLY A 1 140 ? 13.598 3.981 -9.333 1.00 89.88 140 GLY A N 1
ATOM 1042 C CA . GLY A 1 140 ? 14.074 4.589 -8.085 1.00 89.88 140 GLY A CA 1
ATOM 1043 C C . GLY A 1 140 ? 13.487 5.986 -7.859 1.00 89.88 140 GLY A C 1
ATOM 1044 O O . GLY A 1 140 ? 12.956 6.277 -6.787 1.00 89.88 140 GLY A O 1
ATOM 1045 N N . GLY A 1 141 ? 13.478 6.823 -8.901 1.00 89.50 141 GLY A N 1
ATOM 1046 C CA . GLY A 1 141 ? 12.871 8.154 -8.847 1.00 89.50 141 GLY A CA 1
ATOM 1047 C C . GLY A 1 141 ? 11.360 8.117 -8.593 1.00 89.50 141 GLY A C 1
ATOM 1048 O O . GLY A 1 141 ? 10.842 8.935 -7.830 1.00 89.50 141 GLY A O 1
ATOM 1049 N N . MET A 1 142 ? 10.648 7.146 -9.175 1.00 90.31 142 MET A N 1
ATOM 1050 C CA . MET A 1 142 ? 9.216 6.947 -8.921 1.00 90.31 142 MET A CA 1
ATOM 1051 C C . MET A 1 142 ? 8.936 6.541 -7.469 1.00 90.31 142 MET A C 1
ATOM 1053 O O . MET A 1 142 ? 8.003 7.077 -6.872 1.00 90.31 142 MET A O 1
ATOM 1057 N N . VAL A 1 143 ? 9.753 5.660 -6.879 1.00 92.06 143 VAL A N 1
ATOM 1058 C CA . VAL A 1 143 ? 9.619 5.248 -5.468 1.00 92.06 143 VAL A CA 1
ATOM 1059 C C . VAL A 1 143 ? 9.861 6.423 -4.523 1.00 92.06 143 VAL A C 1
ATOM 1061 O O . VAL A 1 143 ? 9.040 6.669 -3.642 1.00 92.06 143 VAL A O 1
ATOM 1064 N N . VAL A 1 144 ? 10.929 7.197 -4.741 1.00 92.94 144 VAL A N 1
ATOM 1065 C CA . VAL A 1 144 ? 11.226 8.394 -3.931 1.00 92.94 144 VAL A CA 1
ATOM 1066 C C . VAL A 1 144 ? 10.085 9.405 -4.017 1.00 92.94 144 VAL A C 1
ATOM 1068 O O . VAL A 1 144 ? 9.641 9.938 -3.001 1.00 92.94 144 VAL A O 1
ATOM 1071 N N . ARG A 1 145 ? 9.562 9.650 -5.222 1.00 92.69 145 ARG A N 1
ATOM 1072 C CA . ARG A 1 145 ? 8.435 10.566 -5.410 1.00 92.69 145 ARG A CA 1
ATOM 1073 C C . ARG A 1 145 ? 7.162 10.057 -4.735 1.00 92.69 145 ARG A C 1
ATOM 1075 O O . ARG A 1 145 ? 6.426 10.860 -4.166 1.00 92.69 145 ARG A O 1
ATOM 1082 N N . ALA A 1 146 ? 6.891 8.754 -4.798 1.00 91.50 146 ALA A N 1
ATOM 1083 C CA . ALA A 1 146 ? 5.753 8.157 -4.109 1.00 91.50 146 ALA A CA 1
ATOM 1084 C C . ALA A 1 146 ? 5.865 8.363 -2.591 1.00 91.50 146 ALA A C 1
ATOM 1086 O O . ALA A 1 146 ? 4.908 8.841 -1.983 1.00 91.50 146 ALA A O 1
ATOM 1087 N N . ASP A 1 147 ? 7.040 8.112 -2.007 1.00 91.31 147 ASP A N 1
ATOM 1088 C CA . ASP A 1 147 ? 7.293 8.300 -0.573 1.00 91.31 147 ASP A CA 1
ATOM 1089 C C . ASP A 1 147 ? 7.117 9.762 -0.125 1.00 91.31 147 ASP A C 1
ATOM 1091 O O . ASP A 1 147 ? 6.448 10.058 0.872 1.00 91.31 147 ASP A O 1
ATOM 1095 N N . GLN A 1 148 ? 7.624 10.698 -0.930 1.00 94.25 148 GLN A N 1
ATOM 1096 C CA . GLN A 1 148 ? 7.463 12.137 -0.708 1.00 94.25 148 GLN A CA 1
ATOM 1097 C C . GLN A 1 148 ? 6.000 12.595 -0.737 1.00 94.25 148 GLN A C 1
ATOM 1099 O O . GLN A 1 148 ? 5.673 13.607 -0.121 1.00 94.25 148 GLN A O 1
ATOM 1104 N N . VAL A 1 149 ? 5.115 11.880 -1.436 1.00 92.75 149 VAL A N 1
ATOM 1105 C CA . VAL A 1 149 ? 3.673 12.168 -1.444 1.00 92.75 149 VAL A CA 1
ATOM 1106 C C . VAL A 1 149 ? 2.969 11.470 -0.280 1.00 92.75 149 VAL A C 1
ATOM 1108 O O . VAL A 1 149 ? 2.111 12.073 0.365 1.00 92.75 149 VAL A O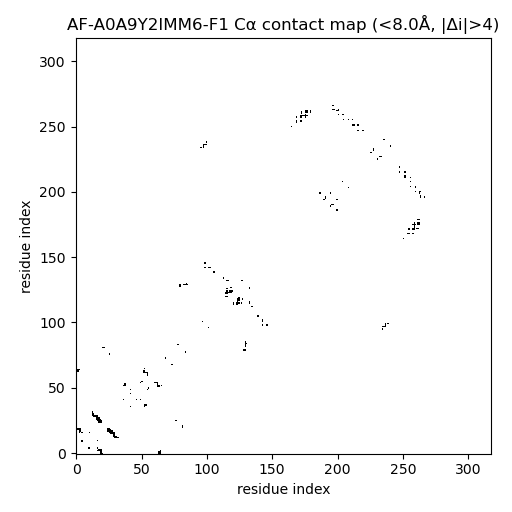 1
ATOM 1111 N N . THR A 1 150 ? 3.321 10.221 0.029 1.00 90.75 150 THR A N 1
ATOM 1112 C CA . THR A 1 150 ? 2.631 9.442 1.068 1.00 90.75 150 THR A CA 1
ATOM 1113 C C . THR A 1 150 ? 2.946 9.920 2.479 1.00 90.75 150 THR A C 1
ATOM 1115 O O . THR A 1 150 ? 2.043 9.983 3.317 1.00 90.75 150 THR A O 1
ATOM 1118 N N . THR A 1 151 ? 4.194 10.301 2.751 1.00 92.44 151 THR A N 1
ATOM 1119 C CA . THR A 1 151 ? 4.629 10.697 4.098 1.00 92.44 151 THR A CA 1
ATOM 1120 C C . THR A 1 151 ? 3.889 11.946 4.614 1.00 92.44 151 THR A C 1
ATOM 1122 O O . THR A 1 151 ? 3.337 11.897 5.716 1.00 92.44 151 THR A O 1
ATOM 1125 N N . PRO A 1 152 ? 3.749 13.041 3.839 1.00 94.44 152 PRO A N 1
ATOM 1126 C CA . PRO A 1 152 ? 2.957 14.206 4.253 1.00 94.44 152 PRO A CA 1
ATOM 1127 C C . PRO A 1 152 ? 1.445 13.948 4.333 1.00 94.44 152 PRO A C 1
ATOM 1129 O O . PRO A 1 152 ? 0.739 14.585 5.117 1.00 94.44 152 PRO A O 1
ATOM 1132 N N . LEU A 1 153 ? 0.913 13.016 3.537 1.00 93.75 153 LEU A N 1
ATOM 1133 C CA . LEU A 1 153 ? -0.499 12.637 3.644 1.00 93.75 153 LEU A CA 1
ATOM 1134 C C . LEU A 1 153 ? -0.774 11.932 4.975 1.00 93.75 153 LEU A C 1
ATOM 1136 O O . LEU A 1 153 ? -1.768 12.236 5.638 1.00 93.75 153 LEU A O 1
ATOM 1140 N N . ALA A 1 154 ? 0.132 11.053 5.411 1.00 90.69 154 ALA A N 1
ATOM 1141 C CA . ALA A 1 154 ? 0.003 10.358 6.687 1.00 90.69 154 ALA A CA 1
ATOM 1142 C C . ALA A 1 154 ? -0.050 11.335 7.874 1.00 90.69 154 ALA A C 1
ATOM 1144 O O . ALA A 1 154 ? -0.892 11.175 8.760 1.00 90.69 154 ALA A O 1
ATOM 1145 N N . THR A 1 155 ? 0.768 12.393 7.868 1.00 93.56 155 THR A N 1
ATOM 1146 C CA . THR A 1 155 ? 0.770 13.392 8.954 1.00 93.56 155 THR A CA 1
ATOM 1147 C C . THR A 1 155 ? -0.537 14.180 9.047 1.00 93.56 155 THR A C 1
ATOM 1149 O O . THR A 1 155 ? -0.894 14.639 10.131 1.00 93.56 155 THR A O 1
ATOM 1152 N N . THR A 1 156 ? -1.286 14.291 7.947 1.00 94.00 156 THR A N 1
ATOM 1153 C CA . THR A 1 156 ? -2.580 14.991 7.911 1.00 94.00 156 THR A CA 1
ATOM 1154 C C . THR A 1 156 ? -3.752 14.064 8.247 1.00 94.00 156 THR A C 1
ATOM 1156 O O . THR A 1 156 ? -4.678 14.461 8.956 1.00 94.00 156 THR A O 1
ATOM 1159 N N . VAL A 1 157 ? -3.723 12.817 7.769 1.00 93.62 157 VAL A N 1
ATOM 1160 C CA . VAL A 1 157 ? -4.835 11.862 7.928 1.00 93.62 157 VAL A CA 1
ATOM 1161 C C . VAL A 1 157 ? -4.867 11.241 9.327 1.00 93.62 157 VAL A C 1
ATOM 1163 O O . VAL A 1 157 ? -5.949 11.070 9.894 1.00 93.62 157 VAL A O 1
ATOM 1166 N N . VAL A 1 158 ? -3.706 10.940 9.920 1.00 93.69 158 VAL A N 1
ATOM 1167 C CA . VAL A 1 158 ? -3.631 10.292 11.242 1.00 93.69 158 VAL A CA 1
ATOM 1168 C C . VAL A 1 158 ? -4.360 11.098 12.331 1.00 93.69 158 VAL A C 1
ATOM 1170 O O . VAL A 1 158 ? -5.190 10.509 13.027 1.00 93.69 158 VAL A O 1
ATOM 1173 N N . PRO A 1 159 ? -4.167 12.426 12.469 1.00 94.12 159 PRO A N 1
ATOM 1174 C CA . PRO A 1 159 ? -4.905 13.221 13.450 1.00 94.12 159 PRO A CA 1
ATOM 1175 C C . PRO A 1 159 ? -6.427 13.176 13.270 1.00 94.12 159 PRO A C 1
ATOM 1177 O O . PRO A 1 159 ? -7.153 13.115 14.261 1.00 94.12 159 PRO A O 1
ATOM 1180 N N . MET A 1 160 ? -6.930 13.163 12.028 1.00 94.50 160 MET A N 1
ATOM 1181 C CA . MET A 1 160 ? -8.373 13.032 11.779 1.00 94.50 160 MET A CA 1
ATOM 1182 C C . MET A 1 160 ? -8.903 11.679 12.258 1.00 94.50 160 MET A C 1
ATOM 1184 O O . MET A 1 160 ? -9.959 11.619 12.891 1.00 94.50 160 MET A O 1
ATOM 1188 N N . GLY A 1 161 ? -8.137 10.610 12.025 1.00 92.12 161 GLY A N 1
ATOM 1189 C CA . GLY A 1 161 ? -8.435 9.287 12.570 1.00 92.12 161 GLY A CA 1
ATOM 1190 C C . GLY A 1 161 ? -8.486 9.287 14.100 1.00 92.12 161 GLY A C 1
ATOM 1191 O O . GLY A 1 161 ? -9.427 8.747 14.680 1.00 92.12 161 GLY A O 1
ATOM 1192 N N . VAL A 1 162 ? -7.534 9.956 14.759 1.00 93.62 162 VAL A N 1
ATOM 1193 C CA . VAL A 1 162 ? -7.496 10.084 16.227 1.00 93.62 162 VAL A CA 1
ATOM 1194 C C . VAL A 1 162 ? -8.737 10.802 16.761 1.00 93.62 162 VAL A C 1
ATOM 1196 O O . VAL A 1 162 ? -9.340 10.335 17.725 1.00 93.62 162 VAL A O 1
ATOM 1199 N N . VAL A 1 163 ? -9.167 11.898 16.130 1.00 96.12 163 VAL A N 1
ATOM 1200 C CA . VAL A 1 163 ? -10.386 12.620 16.539 1.00 96.12 163 VAL A CA 1
ATOM 1201 C C . VAL A 1 163 ? -11.624 11.729 16.412 1.00 96.12 163 VAL A C 1
ATOM 1203 O O . VAL A 1 163 ? -12.433 11.671 17.341 1.00 96.12 163 VAL A O 1
ATOM 1206 N N . GLY A 1 164 ? -11.754 10.997 15.301 1.00 93.88 164 GLY A N 1
ATOM 1207 C CA . GLY A 1 164 ? -12.846 10.040 15.106 1.00 93.88 164 GLY A CA 1
ATOM 1208 C C . GLY A 1 164 ? -12.845 8.924 16.157 1.00 93.88 164 GLY A C 1
ATOM 1209 O O . GLY A 1 164 ? -13.890 8.614 16.730 1.00 93.88 164 GLY A O 1
ATOM 1210 N N . ALA A 1 165 ? -11.670 8.375 16.472 1.00 92.19 165 ALA A N 1
ATOM 1211 C CA . ALA A 1 165 ? -11.514 7.345 17.496 1.00 92.19 165 ALA A CA 1
ATOM 1212 C C . ALA A 1 165 ? -11.886 7.856 18.898 1.00 92.19 165 ALA A C 1
ATOM 1214 O O . ALA A 1 165 ? -12.604 7.175 19.629 1.00 92.19 165 ALA A O 1
ATOM 1215 N N . LEU A 1 166 ? -11.461 9.072 19.262 1.00 94.75 166 LEU A N 1
ATOM 1216 C CA . LEU A 1 166 ? -11.826 9.698 20.536 1.00 94.75 166 LEU A CA 1
ATOM 1217 C C . LEU A 1 166 ? -13.337 9.926 20.647 1.00 94.75 166 LEU A C 1
ATOM 1219 O O . LEU A 1 166 ? -13.922 9.637 21.690 1.00 94.75 166 LEU A O 1
ATOM 1223 N N . ALA A 1 167 ? -13.981 10.396 19.575 1.00 95.94 167 ALA A N 1
ATOM 1224 C CA . ALA A 1 167 ? -15.432 10.559 19.545 1.00 95.94 167 ALA A CA 1
ATOM 1225 C C . ALA A 1 167 ? -16.156 9.215 19.747 1.00 95.94 167 ALA A C 1
ATOM 1227 O O . ALA A 1 167 ? -17.068 9.124 20.571 1.00 95.94 167 ALA A O 1
ATOM 1228 N N . GLY A 1 168 ? -15.706 8.156 19.065 1.00 93.00 168 GLY A N 1
ATOM 1229 C CA . GLY A 1 168 ? -16.225 6.800 19.260 1.00 93.00 168 GLY A CA 1
ATOM 1230 C C . GLY A 1 168 ? -16.048 6.297 20.697 1.00 93.00 168 GLY A C 1
ATOM 1231 O O . GLY A 1 168 ? -16.977 5.732 21.274 1.00 93.00 168 GLY A O 1
ATOM 1232 N N . LEU A 1 169 ? -14.895 6.570 21.313 1.00 93.12 169 LEU A N 1
ATOM 1233 C CA . LEU A 1 169 ? -14.600 6.168 22.688 1.00 93.12 169 LEU A CA 1
ATOM 1234 C C . LEU A 1 169 ? -15.492 6.875 23.717 1.00 93.12 169 LEU A C 1
ATOM 1236 O O . LEU A 1 169 ? -15.945 6.244 24.671 1.00 93.12 169 LEU A O 1
ATOM 1240 N N . VAL A 1 170 ? -15.799 8.159 23.510 1.00 94.62 170 VAL A N 1
ATOM 1241 C CA . VAL A 1 170 ? -16.754 8.902 24.351 1.00 94.62 170 VAL A CA 1
ATOM 1242 C C . VAL A 1 170 ? -18.149 8.273 24.277 1.00 94.62 170 VAL A C 1
ATOM 1244 O O . VAL A 1 170 ? -18.790 8.081 25.312 1.00 94.62 170 VAL A O 1
ATOM 1247 N N . ILE A 1 171 ? -18.605 7.902 23.077 1.00 93.88 171 ILE A N 1
ATOM 1248 C CA . ILE A 1 171 ? -19.899 7.228 22.886 1.00 93.88 171 ILE A CA 1
ATOM 1249 C C . ILE A 1 171 ? -19.900 5.855 23.574 1.00 93.88 171 ILE A C 1
ATOM 1251 O O . ILE A 1 171 ? -20.860 5.520 24.269 1.00 93.88 171 ILE A O 1
ATOM 1255 N N . ALA A 1 172 ? -18.818 5.083 23.447 1.00 90.88 172 ALA A N 1
ATOM 1256 C CA . ALA A 1 172 ? -18.685 3.783 24.102 1.00 90.88 172 ALA A CA 1
ATOM 1257 C C . ALA A 1 172 ? -18.705 3.894 25.637 1.00 90.88 172 ALA A C 1
ATOM 1259 O O . ALA A 1 172 ? -19.414 3.137 26.301 1.00 90.88 172 ALA A O 1
ATOM 1260 N N . ALA A 1 173 ? -17.996 4.871 26.209 1.00 89.88 173 ALA A N 1
ATOM 1261 C CA . ALA A 1 173 ? -18.009 5.131 27.650 1.00 89.88 173 ALA A CA 1
ATOM 1262 C C . ALA A 1 173 ? -19.408 5.539 28.155 1.00 89.88 173 ALA A C 1
ATOM 1264 O O . ALA A 1 173 ? -19.847 5.093 29.221 1.00 89.88 173 ALA A O 1
ATOM 1265 N N . ALA A 1 174 ? -20.139 6.346 27.377 1.00 91.88 174 ALA A N 1
ATOM 1266 C CA . ALA A 1 174 ? -21.525 6.697 27.680 1.00 91.88 174 ALA A CA 1
ATOM 1267 C C . ALA A 1 174 ? -22.437 5.457 27.655 1.00 91.88 174 ALA A C 1
ATOM 1269 O O . ALA A 1 174 ? -23.201 5.241 28.596 1.00 91.88 174 ALA A O 1
ATOM 1270 N N . ALA A 1 175 ? -22.311 4.601 26.636 1.00 90.06 175 ALA A N 1
ATOM 1271 C CA . ALA A 1 175 ? -23.064 3.349 26.539 1.00 90.06 175 ALA A CA 1
ATOM 1272 C C . ALA A 1 175 ? -22.769 2.394 27.710 1.00 90.06 175 ALA A C 1
ATOM 1274 O O . ALA A 1 175 ? -23.699 1.843 28.301 1.00 90.06 175 ALA A O 1
ATOM 1275 N N . GLY A 1 176 ? -21.497 2.257 28.102 1.00 87.94 176 GLY A N 1
ATOM 1276 C CA . GLY A 1 176 ? -21.100 1.479 29.280 1.00 87.94 176 GLY A CA 1
ATOM 1277 C C . GLY A 1 176 ? -21.715 2.016 30.574 1.00 87.94 176 GLY A C 1
ATOM 1278 O O . GLY A 1 176 ? -22.209 1.245 31.395 1.00 87.94 176 GLY A O 1
ATOM 1279 N N . SER A 1 177 ? -21.783 3.341 30.722 1.00 89.12 177 SER A N 1
ATOM 1280 C CA . SER A 1 177 ? -22.430 3.982 31.875 1.00 89.12 177 SER A CA 1
ATOM 1281 C C . SER A 1 177 ? -23.933 3.671 31.935 1.00 89.12 177 SER A C 1
ATOM 1283 O O . SER A 1 177 ? -24.445 3.315 32.996 1.00 89.12 177 SER A O 1
ATOM 1285 N N . PHE A 1 178 ? -24.633 3.714 30.794 1.00 90.69 178 PHE A N 1
ATOM 1286 C CA . PHE A 1 178 ? -26.050 3.333 30.718 1.00 90.69 178 PHE A CA 1
ATOM 1287 C C . PHE A 1 178 ? -26.293 1.851 31.030 1.00 90.69 178 PHE A C 1
ATOM 1289 O O . PHE A 1 178 ? -27.303 1.515 31.652 1.00 90.69 178 PHE A O 1
ATOM 1296 N N . TRP A 1 179 ? -25.380 0.963 30.627 1.00 91.00 179 TRP A N 1
ATOM 1297 C CA . TRP A 1 179 ? -25.464 -0.458 30.973 1.00 91.00 179 TRP A CA 1
ATOM 1298 C C . TRP A 1 179 ? -25.371 -0.663 32.490 1.00 91.00 179 TRP A C 1
ATOM 1300 O O . TRP A 1 179 ? -26.228 -1.330 33.072 1.00 91.00 179 TRP A O 1
ATOM 1310 N N . VAL A 1 180 ? -24.401 -0.013 33.147 1.00 88.75 180 VAL A N 1
ATOM 1311 C CA . VAL A 1 180 ? -24.260 -0.067 34.612 1.00 88.75 180 VAL A CA 1
ATOM 1312 C C . VAL A 1 180 ? -25.535 0.427 35.288 1.00 88.75 180 VAL A C 1
ATOM 1314 O O . VAL A 1 180 ? -26.021 -0.234 36.204 1.00 88.75 180 VAL A O 1
ATOM 1317 N N . ASP A 1 181 ? -26.110 1.533 34.808 1.00 91.25 181 ASP A N 1
ATOM 1318 C CA . ASP A 1 181 ? -27.351 2.106 35.337 1.00 91.25 181 ASP A CA 1
ATOM 1319 C C . ASP A 1 181 ? -28.544 1.153 35.233 1.00 91.25 181 ASP A C 1
ATOM 1321 O O . ASP A 1 181 ? -29.306 1.015 36.195 1.00 91.25 181 ASP A O 1
ATOM 1325 N N . ARG A 1 182 ? -28.664 0.439 34.111 1.00 92.75 182 ARG A N 1
ATOM 1326 C CA . ARG A 1 182 ? -29.700 -0.579 33.902 1.00 92.75 182 ARG A CA 1
ATOM 1327 C C . ARG A 1 182 ? -29.518 -1.795 34.816 1.00 92.75 182 ARG A C 1
ATOM 1329 O O . ARG A 1 182 ? -30.508 -2.346 35.291 1.00 92.75 182 ARG A O 1
ATOM 1336 N N . CYS A 1 183 ? -28.278 -2.197 35.086 1.00 90.88 183 CYS A N 1
ATOM 1337 C CA . CYS A 1 183 ? -27.960 -3.399 35.863 1.00 90.88 183 CYS A CA 1
ATOM 1338 C C . CYS A 1 183 ? -27.751 -3.142 37.367 1.00 90.88 183 CYS A C 1
ATOM 1340 O O . CYS A 1 183 ? -27.431 -4.076 38.103 1.00 90.88 183 CYS A O 1
ATOM 1342 N N . ARG A 1 184 ? -27.971 -1.915 37.871 1.00 90.50 184 ARG A N 1
ATOM 1343 C CA . ARG A 1 184 ? -27.707 -1.552 39.283 1.00 90.50 184 ARG A CA 1
ATOM 1344 C C . ARG A 1 184 ? -28.356 -2.488 40.306 1.00 90.50 184 ARG A C 1
ATOM 1346 O O . ARG A 1 184 ? -27.716 -2.826 41.298 1.00 90.50 184 ARG A O 1
ATOM 1353 N N . ALA A 1 185 ? -29.604 -2.905 40.081 1.00 93.00 185 ALA A N 1
ATOM 1354 C CA . ALA A 1 185 ? -30.324 -3.776 41.014 1.00 93.00 185 ALA A CA 1
ATOM 1355 C C . ALA A 1 185 ? -29.689 -5.175 41.113 1.00 93.00 185 ALA A C 1
ATOM 1357 O O . ALA A 1 185 ? -29.530 -5.709 42.208 1.00 93.00 185 ALA A O 1
ATOM 1358 N N . GLU A 1 186 ? -29.271 -5.743 39.981 1.00 93.44 186 GLU A N 1
ATOM 1359 C CA . GLU A 1 186 ? -28.609 -7.047 39.943 1.00 93.44 186 GLU A CA 1
ATOM 1360 C C . GLU A 1 186 ? -27.201 -6.979 40.550 1.00 93.44 186 GLU A C 1
ATOM 1362 O O . GLU A 1 186 ? -26.829 -7.823 41.367 1.00 93.44 186 GLU A O 1
ATOM 1367 N N . LEU A 1 187 ? -26.440 -5.931 40.215 1.00 89.56 187 LEU A N 1
ATOM 1368 C CA . LEU A 1 187 ? -25.099 -5.712 40.757 1.00 89.56 187 LEU A CA 1
ATOM 1369 C C . LEU A 1 187 ? -25.124 -5.566 42.287 1.00 89.56 187 LEU A C 1
ATOM 1371 O O . LEU A 1 187 ? -24.254 -6.113 42.965 1.00 89.56 187 LEU A O 1
ATOM 1375 N N . ALA A 1 188 ? -26.142 -4.900 42.845 1.00 90.50 188 ALA A N 1
ATOM 1376 C CA . ALA A 1 188 ? -26.308 -4.781 44.292 1.00 90.50 188 ALA A CA 1
ATOM 1377 C C . ALA A 1 188 ? -26.501 -6.155 44.964 1.00 90.50 188 ALA A C 1
ATOM 1379 O O . ALA A 1 188 ? -25.833 -6.447 45.958 1.00 90.50 188 ALA A O 1
ATOM 1380 N N . VAL A 1 189 ? -27.341 -7.026 44.392 1.00 94.62 189 VAL A N 1
ATOM 1381 C CA . VAL A 1 189 ? -27.576 -8.389 44.909 1.00 94.62 189 VAL A CA 1
ATOM 1382 C C . VAL A 1 189 ? -26.330 -9.273 44.791 1.00 94.62 189 VAL A C 1
ATOM 1384 O O . VAL A 1 189 ? -26.039 -10.054 45.694 1.00 94.62 189 VAL A O 1
ATOM 1387 N N . LEU A 1 190 ? -25.563 -9.164 43.705 1.00 91.62 190 LEU A N 1
ATOM 1388 C CA . LEU A 1 190 ? -24.321 -9.930 43.554 1.00 91.62 190 LEU A CA 1
ATOM 1389 C C . LEU A 1 190 ? -23.233 -9.439 44.517 1.00 91.62 190 LEU A C 1
ATOM 1391 O O . LEU A 1 190 ? -22.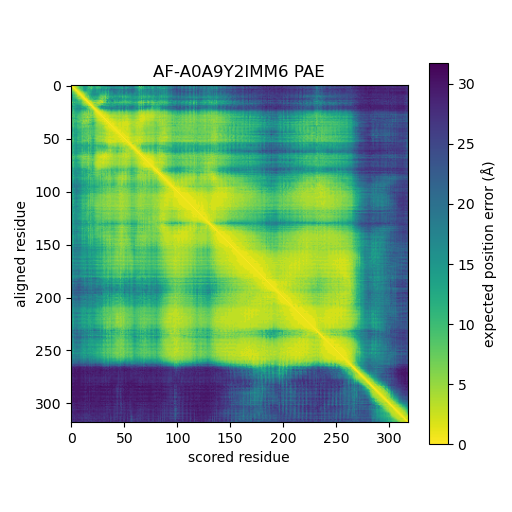513 -10.250 45.101 1.00 91.62 190 LEU A O 1
ATOM 1395 N N . SER A 1 191 ? -23.158 -8.126 44.747 1.00 90.56 191 SER A N 1
ATOM 1396 C CA . SER A 1 191 ? -22.206 -7.552 45.700 1.00 90.56 191 SER A CA 1
ATOM 1397 C C . SER A 1 191 ? -22.494 -7.973 47.147 1.00 90.56 191 SER A C 1
ATOM 1399 O O . SER A 1 191 ? -21.559 -8.296 47.878 1.00 90.56 191 SER A O 1
ATOM 1401 N N . SER A 1 192 ? -23.768 -8.080 47.556 1.00 93.69 192 SER A N 1
ATOM 1402 C CA . SER A 1 192 ? -24.132 -8.575 48.895 1.00 93.69 192 SER A CA 1
ATOM 1403 C C . SER A 1 192 ? -23.835 -10.065 49.092 1.00 93.69 192 SER A C 1
ATOM 1405 O O . SER A 1 192 ? -23.641 -10.505 50.223 1.00 93.69 192 SER A O 1
ATOM 1407 N N . ARG A 1 193 ? -23.724 -10.832 47.999 1.00 95.19 193 ARG A N 1
ATOM 1408 C CA . ARG A 1 193 ? -23.252 -12.228 47.991 1.00 95.19 193 ARG A CA 1
ATOM 1409 C C . ARG A 1 193 ? -21.724 -12.360 47.944 1.00 95.19 193 ARG A C 1
ATOM 1411 O O . ARG A 1 193 ? -21.221 -13.472 47.827 1.00 95.19 193 ARG A O 1
ATOM 1418 N N . GLY A 1 194 ? -20.986 -11.251 48.028 1.00 94.75 194 GLY A N 1
ATOM 1419 C CA . GLY A 1 194 ? -19.522 -11.246 48.049 1.00 94.75 194 GLY A CA 1
ATOM 1420 C C . GLY A 1 194 ? -18.863 -11.423 46.679 1.00 94.75 194 GLY A C 1
ATOM 1421 O O . GLY A 1 194 ? -17.669 -11.714 46.616 1.00 94.75 194 GLY A O 1
ATOM 1422 N N . VAL A 1 195 ? -19.598 -11.248 45.573 1.00 94.50 195 VAL A N 1
ATOM 1423 C CA . VAL A 1 195 ? -19.006 -11.294 44.228 1.00 94.50 195 VAL A CA 1
ATOM 1424 C C . VAL A 1 195 ? -18.068 -10.098 44.052 1.00 94.50 195 VAL A C 1
ATOM 1426 O O . VAL A 1 195 ? -18.485 -8.943 44.139 1.00 94.50 195 VAL A O 1
ATOM 1429 N N . GLY A 1 196 ? -16.787 -10.379 43.808 1.00 90.25 196 GLY A N 1
ATOM 1430 C CA . GLY A 1 196 ? -15.768 -9.347 43.634 1.00 90.25 196 GLY A CA 1
ATOM 1431 C C . GLY A 1 196 ? -15.992 -8.479 42.383 1.00 90.25 196 GLY A C 1
ATOM 1432 O O . GLY A 1 196 ? -16.577 -8.941 41.399 1.00 90.25 196 GLY A O 1
ATOM 1433 N N . PRO A 1 197 ? -15.469 -7.239 42.363 1.00 86.88 197 PRO A N 1
ATOM 1434 C CA . PRO A 1 197 ? -15.682 -6.285 41.269 1.00 86.88 197 PRO A CA 1
ATOM 1435 C C . PRO A 1 197 ? -15.189 -6.805 39.910 1.00 86.88 197 PRO A C 1
ATOM 1437 O O . PRO A 1 197 ? -15.806 -6.535 38.885 1.00 86.88 197 PRO A O 1
ATOM 1440 N N . PHE A 1 198 ? -14.125 -7.613 39.889 1.00 90.50 198 PHE A N 1
ATOM 1441 C CA . PHE A 1 198 ? -13.600 -8.205 38.656 1.00 90.50 198 PHE A CA 1
ATOM 1442 C C . PHE A 1 198 ? -14.552 -9.219 38.014 1.00 90.50 198 PHE A C 1
ATOM 1444 O O . PHE A 1 198 ? -14.647 -9.264 36.791 1.00 90.50 198 PHE A O 1
ATOM 1451 N N . ALA A 1 199 ? -15.296 -9.994 38.809 1.00 89.38 199 ALA A N 1
ATOM 1452 C CA . ALA A 1 199 ? -16.281 -10.933 38.273 1.00 89.38 199 ALA A CA 1
ATOM 1453 C C . ALA A 1 199 ? -17.473 -10.191 37.641 1.00 89.38 199 ALA A C 1
ATOM 1455 O O . ALA A 1 199 ? -17.979 -10.605 36.599 1.00 89.38 199 ALA A O 1
ATOM 1456 N N . LEU A 1 200 ? -17.865 -9.049 38.219 1.00 87.00 200 LEU A N 1
ATOM 1457 C CA . LEU A 1 200 ? -18.901 -8.176 37.657 1.00 87.00 200 LEU A CA 1
ATOM 1458 C C . LEU A 1 200 ? -18.447 -7.530 36.340 1.00 87.00 200 LEU A C 1
ATOM 1460 O O . LEU A 1 200 ? -19.212 -7.509 35.377 1.00 87.00 200 LEU A O 1
ATOM 1464 N N . VAL A 1 201 ? -17.192 -7.069 36.269 1.00 88.31 201 VAL A N 1
ATOM 1465 C CA . VAL A 1 201 ? -16.592 -6.571 35.018 1.00 88.31 201 VAL A CA 1
ATOM 1466 C C . VAL A 1 201 ? -16.535 -7.677 33.965 1.00 88.31 201 VAL A C 1
ATOM 1468 O O . VAL A 1 201 ? -16.911 -7.440 32.822 1.00 88.31 201 VAL A O 1
ATOM 1471 N N . GLY A 1 202 ? -16.130 -8.893 34.342 1.00 90.06 202 GLY A N 1
ATOM 1472 C CA . GLY A 1 202 ? -16.094 -10.041 33.434 1.00 90.06 202 GLY A CA 1
ATOM 1473 C C . GLY A 1 202 ? -17.463 -10.348 32.825 1.00 90.06 202 GLY A C 1
ATOM 1474 O O . GLY A 1 202 ? -17.567 -10.514 31.612 1.00 90.06 202 GLY A O 1
ATOM 1475 N N . LYS A 1 203 ? -18.526 -10.332 33.639 1.00 88.50 203 LYS A N 1
ATOM 1476 C CA . LYS A 1 203 ? -19.904 -10.486 33.150 1.00 88.50 203 LYS A CA 1
ATOM 1477 C C . LYS A 1 203 ? -20.275 -9.380 32.158 1.00 88.50 203 LYS A C 1
ATOM 1479 O O . LYS A 1 203 ? -20.754 -9.682 31.069 1.00 88.50 203 LYS A O 1
ATOM 1484 N N . ALA A 1 204 ? -20.019 -8.121 32.511 1.00 87.56 204 ALA A N 1
ATOM 1485 C CA . ALA A 1 204 ? -20.324 -6.980 31.648 1.00 87.56 204 ALA A CA 1
ATOM 1486 C C . ALA A 1 204 ? -19.609 -7.081 30.290 1.00 87.56 204 ALA A C 1
ATOM 1488 O O . ALA A 1 204 ? -20.218 -6.893 29.237 1.00 87.56 204 ALA A O 1
ATOM 1489 N N . VAL A 1 205 ? -18.321 -7.432 30.315 1.00 89.88 205 VAL A N 1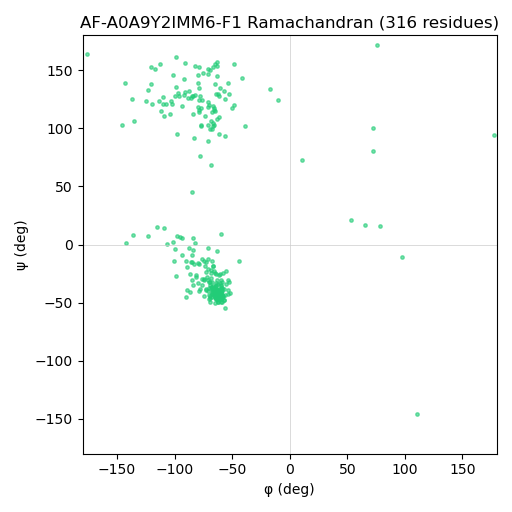
ATOM 1490 C CA . VAL A 1 205 ? -17.511 -7.625 29.109 1.00 89.88 205 VAL A CA 1
ATOM 1491 C C . VAL A 1 205 ? -18.015 -8.808 28.286 1.00 89.88 205 VAL A C 1
ATOM 1493 O O . VAL A 1 205 ? -18.006 -8.712 27.068 1.00 89.88 205 VAL A O 1
ATOM 1496 N N . LEU A 1 206 ? -18.495 -9.895 28.892 1.00 93.00 206 LEU A N 1
ATOM 1497 C CA . LEU A 1 206 ? -19.048 -11.028 28.139 1.00 93.00 206 LEU A CA 1
ATOM 1498 C C . LEU A 1 206 ? -20.398 -10.705 27.483 1.00 93.00 206 LEU A C 1
ATOM 1500 O O . LEU A 1 206 ? -20.620 -11.084 26.333 1.00 93.00 206 LEU A O 1
ATOM 1504 N N . GLU A 1 207 ? -21.280 -9.978 28.171 1.00 93.12 207 GLU A N 1
ATOM 1505 C CA . GLU A 1 207 ? -22.588 -9.600 27.619 1.00 93.12 207 GLU A CA 1
ATOM 1506 C C . GLU A 1 207 ? -22.461 -8.571 26.492 1.00 93.12 207 GLU A C 1
ATOM 1508 O O . GLU A 1 207 ? -23.057 -8.728 25.427 1.00 93.12 207 GLU A O 1
ATOM 1513 N N . VAL A 1 208 ? -21.664 -7.523 26.709 1.00 92.00 208 VAL A N 1
ATOM 1514 C CA . VAL A 1 208 ? -21.514 -6.423 25.744 1.00 92.00 208 VAL A CA 1
ATOM 1515 C C . VAL A 1 208 ? -20.459 -6.750 24.687 1.00 92.00 208 VAL A C 1
ATOM 1517 O O . VAL A 1 208 ? -20.571 -6.327 23.535 1.00 92.00 208 VAL A O 1
ATOM 1520 N N . GLY A 1 209 ? -19.444 -7.533 25.046 1.00 91.69 209 GLY A N 1
ATOM 1521 C CA . GLY A 1 209 ? -18.288 -7.807 24.200 1.00 91.69 209 GLY A CA 1
ATOM 1522 C C . GLY A 1 209 ? -18.641 -8.516 22.904 1.00 91.69 209 GLY A C 1
ATOM 1523 O O . GLY A 1 209 ? -18.043 -8.200 21.885 1.00 91.69 209 GLY A O 1
ATOM 1524 N N . THR A 1 210 ? -19.645 -9.395 22.891 1.00 93.94 210 THR A N 1
ATOM 1525 C CA . THR A 1 210 ? -20.084 -10.062 21.651 1.00 93.94 210 THR A CA 1
ATOM 1526 C C . THR A 1 210 ? -20.590 -9.058 20.612 1.00 93.94 210 THR A C 1
ATOM 1528 O O . THR A 1 210 ? -20.146 -9.082 19.464 1.00 93.94 210 THR A O 1
ATOM 1531 N N . ILE A 1 211 ? -21.443 -8.114 21.019 1.00 94.25 211 ILE A N 1
ATOM 1532 C CA . ILE A 1 211 ? -21.955 -7.042 20.153 1.00 94.25 211 ILE A CA 1
ATOM 1533 C C . ILE A 1 211 ? -20.824 -6.104 19.720 1.00 94.25 211 ILE A C 1
ATOM 1535 O O . ILE A 1 211 ? -20.766 -5.713 18.554 1.00 94.25 211 ILE A O 1
ATOM 1539 N N . VAL A 1 212 ? -19.904 -5.766 20.629 1.00 94.06 212 VAL A N 1
ATOM 1540 C CA . VAL A 1 212 ? -18.758 -4.900 20.308 1.00 94.06 212 VAL A CA 1
ATOM 1541 C C . VAL A 1 212 ? -17.835 -5.576 19.293 1.00 94.06 212 VAL A C 1
ATOM 1543 O O . VAL A 1 212 ? -17.465 -4.941 18.311 1.00 94.06 212 VAL A O 1
ATOM 1546 N N . VAL A 1 213 ? -17.519 -6.862 19.468 1.00 95.44 213 VAL A N 1
ATOM 1547 C CA . VAL A 1 213 ? -16.707 -7.640 18.519 1.00 95.44 213 VAL A CA 1
ATOM 1548 C C . VAL A 1 213 ? -17.375 -7.677 17.147 1.00 95.44 213 VAL A C 1
ATOM 1550 O O . VAL A 1 213 ? -16.717 -7.382 16.150 1.00 95.44 213 VAL A O 1
ATOM 1553 N N . LEU A 1 214 ? -18.680 -7.965 17.081 1.00 96.25 214 LEU A N 1
ATOM 1554 C CA . LEU A 1 214 ? -19.430 -7.950 15.820 1.00 96.25 214 LEU A CA 1
ATOM 1555 C C . LEU A 1 214 ? -19.389 -6.570 15.151 1.00 96.25 214 LEU A C 1
ATOM 1557 O O . LEU A 1 214 ? -19.131 -6.478 13.951 1.00 96.25 214 LEU A O 1
ATOM 1561 N N . GLY A 1 215 ? -19.581 -5.500 15.924 1.00 94.56 215 GLY A N 1
ATOM 1562 C CA . GLY A 1 215 ? -19.488 -4.126 15.434 1.00 94.56 215 GLY A CA 1
ATOM 1563 C C . GLY A 1 215 ? -18.091 -3.767 14.923 1.00 94.56 215 GLY A C 1
ATOM 1564 O O . GLY A 1 215 ? -17.969 -3.148 13.868 1.00 94.56 215 GLY A O 1
ATOM 1565 N N . SER A 1 216 ? -17.032 -4.191 15.617 1.00 94.56 216 SER A N 1
ATOM 1566 C CA . SER A 1 216 ? -15.644 -3.965 15.195 1.00 94.56 216 SER A CA 1
ATOM 1567 C C . SER A 1 216 ? -15.305 -4.716 13.909 1.00 94.56 216 SER A C 1
ATOM 1569 O O . SER A 1 216 ? -14.710 -4.127 13.006 1.00 94.56 216 SER A O 1
ATOM 1571 N N . VAL A 1 217 ? -15.718 -5.982 13.792 1.00 96.56 217 VAL A N 1
ATOM 1572 C CA . VAL A 1 217 ? -15.530 -6.779 12.570 1.00 96.56 217 VAL A CA 1
ATOM 1573 C C . VAL A 1 217 ? -16.289 -6.145 11.403 1.00 96.56 217 VAL A C 1
ATOM 1575 O O . VAL A 1 217 ? -15.698 -5.898 10.351 1.00 96.56 217 VAL A O 1
ATOM 1578 N N . ALA A 1 218 ? -17.567 -5.807 11.597 1.00 96.56 218 ALA A N 1
ATOM 1579 C CA . ALA A 1 218 ? -18.383 -5.153 10.575 1.00 96.56 218 ALA A CA 1
ATOM 1580 C C . ALA A 1 218 ? -17.801 -3.792 10.154 1.00 96.56 218 ALA A C 1
ATOM 1582 O O . ALA A 1 218 ? -17.714 -3.498 8.962 1.00 96.56 218 ALA A O 1
ATOM 1583 N N . GLY A 1 219 ? -17.347 -2.984 11.115 1.00 94.44 219 GLY A N 1
ATOM 1584 C CA . GLY A 1 219 ? -16.706 -1.696 10.858 1.00 94.44 219 GLY A CA 1
ATOM 1585 C C . GLY A 1 219 ? -15.400 -1.829 10.073 1.00 94.44 219 GLY A C 1
ATOM 1586 O O . GLY A 1 219 ? -15.170 -1.059 9.142 1.00 94.44 219 GLY A O 1
ATOM 1587 N N . TRP A 1 220 ? -14.572 -2.831 10.388 1.00 95.69 220 TRP A N 1
ATOM 1588 C CA . TRP A 1 220 ? -13.338 -3.108 9.647 1.00 95.69 220 TRP A CA 1
ATOM 1589 C C . TRP A 1 220 ? -13.622 -3.520 8.195 1.00 95.69 220 TRP A C 1
ATOM 1591 O O . TRP A 1 220 ? -13.021 -2.963 7.274 1.00 95.69 220 TRP A O 1
ATOM 1601 N N . PHE A 1 221 ? -14.587 -4.420 7.967 1.00 96.69 221 PHE A N 1
ATOM 1602 C CA . PHE A 1 221 ? -15.002 -4.797 6.610 1.00 96.69 221 PHE A CA 1
ATOM 1603 C C . PHE A 1 221 ? -15.585 -3.616 5.831 1.00 96.69 221 PHE A C 1
ATOM 1605 O O . PHE A 1 221 ? -15.239 -3.428 4.664 1.00 96.69 221 PHE A O 1
ATOM 1612 N N . LEU A 1 222 ? -16.417 -2.788 6.470 1.00 96.88 222 LEU A N 1
ATOM 1613 C CA . LEU A 1 222 ? -16.974 -1.588 5.847 1.00 96.88 222 LEU A CA 1
ATOM 1614 C C . LEU A 1 222 ? -15.871 -0.594 5.461 1.00 96.88 222 LEU A C 1
ATOM 1616 O O . LEU A 1 222 ? -15.874 -0.083 4.343 1.00 96.88 222 LEU A O 1
ATOM 1620 N N . ALA A 1 223 ? -14.897 -0.360 6.343 1.00 93.44 223 ALA A N 1
ATOM 1621 C CA . ALA A 1 223 ? -13.746 0.485 6.039 1.00 93.44 223 ALA A CA 1
ATOM 1622 C C . ALA A 1 223 ? -12.943 -0.072 4.853 1.00 93.44 223 ALA A C 1
ATOM 1624 O O . ALA A 1 223 ? -12.607 0.668 3.927 1.00 93.44 223 ALA A O 1
ATOM 1625 N N . ARG A 1 224 ? -12.691 -1.387 4.829 1.00 93.50 224 ARG A N 1
ATOM 1626 C CA . ARG A 1 224 ? -11.976 -2.047 3.729 1.00 93.50 224 ARG A CA 1
ATOM 1627 C C . ARG A 1 224 ? -12.723 -1.936 2.401 1.00 93.50 224 ARG A C 1
ATOM 1629 O O . ARG A 1 224 ? -12.082 -1.697 1.374 1.00 93.50 224 ARG A O 1
ATOM 1636 N N . TYR A 1 225 ? -14.042 -2.103 2.434 1.00 95.31 225 TYR A N 1
ATOM 1637 C CA . TYR A 1 225 ? -14.918 -1.949 1.278 1.00 95.31 225 TYR A CA 1
ATOM 1638 C C . TYR A 1 225 ? -14.896 -0.511 0.751 1.00 95.31 225 TYR A C 1
ATOM 1640 O O . TYR A 1 225 ? -14.695 -0.308 -0.441 1.00 95.31 225 TYR A O 1
ATOM 1648 N N . LEU A 1 226 ? -15.004 0.489 1.631 1.00 94.69 226 LEU A N 1
ATOM 1649 C CA . LEU A 1 226 ? -14.940 1.902 1.243 1.00 94.69 226 LEU A CA 1
ATOM 1650 C C . LEU A 1 226 ? -13.596 2.266 0.602 1.00 94.69 226 LEU A C 1
ATOM 1652 O O . LEU A 1 226 ? -13.579 2.962 -0.409 1.00 94.69 226 LEU A O 1
ATOM 1656 N N . VAL A 1 227 ? -12.480 1.757 1.134 1.00 92.69 227 VAL A N 1
ATOM 1657 C CA . VAL A 1 227 ? -11.151 1.957 0.530 1.00 92.69 227 VAL A CA 1
ATOM 1658 C C . VAL A 1 227 ? -11.056 1.294 -0.845 1.00 92.69 227 VAL A C 1
ATOM 1660 O O . VAL A 1 227 ? -10.502 1.892 -1.760 1.00 92.69 227 VAL A O 1
ATOM 1663 N N . ALA A 1 228 ? -11.608 0.088 -1.015 1.00 92.38 228 ALA A N 1
ATOM 1664 C CA . ALA A 1 228 ? -11.621 -0.592 -2.312 1.00 92.38 228 ALA A CA 1
ATOM 1665 C C . ALA A 1 228 ? -12.501 0.128 -3.347 1.00 92.38 228 ALA A C 1
ATOM 1667 O O . ALA A 1 228 ? -12.135 0.193 -4.514 1.00 92.38 228 ALA A O 1
ATOM 1668 N N . ALA A 1 229 ? -13.653 0.652 -2.921 1.00 95.50 229 ALA A N 1
ATOM 1669 C CA . AL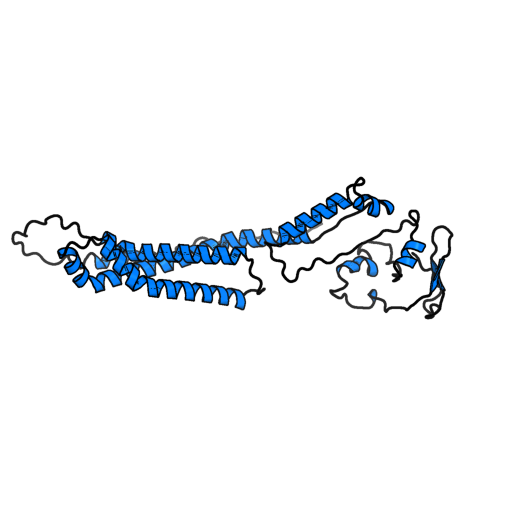A A 1 229 ? -14.636 1.274 -3.803 1.00 95.50 229 ALA A CA 1
ATOM 1670 C C . ALA A 1 229 ? -14.270 2.714 -4.202 1.00 95.50 229 ALA A C 1
ATOM 1672 O O . ALA A 1 229 ? -14.600 3.142 -5.304 1.00 95.50 229 ALA A O 1
ATOM 1673 N N . LEU A 1 230 ? -13.619 3.469 -3.309 1.00 95.81 230 LEU A N 1
ATOM 1674 C CA . LEU A 1 230 ? -13.247 4.873 -3.535 1.00 95.81 230 LEU A CA 1
ATOM 1675 C C . LEU A 1 230 ? -11.772 5.051 -3.926 1.00 95.81 230 LEU A C 1
ATOM 1677 O O . LEU A 1 230 ? -11.374 6.140 -4.341 1.00 95.81 230 LEU A O 1
ATOM 1681 N N . GLY A 1 231 ? -10.947 4.018 -3.746 1.00 89.81 231 GLY A N 1
ATOM 1682 C CA . GLY A 1 231 ? -9.520 4.062 -4.034 1.00 89.81 231 GLY A CA 1
ATOM 1683 C C . GLY A 1 231 ? -9.218 4.008 -5.537 1.00 89.81 231 GLY A C 1
ATOM 1684 O O . GLY A 1 231 ? -9.925 3.336 -6.284 1.00 89.81 231 GLY A O 1
ATOM 1685 N N . PRO A 1 232 ? -8.134 4.659 -6.001 1.00 87.38 232 PRO A N 1
ATOM 1686 C CA . PRO A 1 232 ? -7.714 4.607 -7.404 1.00 87.38 232 PRO A CA 1
ATOM 1687 C C . PRO A 1 232 ? -7.137 3.243 -7.816 1.00 87.38 232 PRO A C 1
ATOM 1689 O O . PRO A 1 232 ? -6.935 3.000 -9.002 1.00 87.38 232 PRO A O 1
ATOM 1692 N N . SER A 1 233 ? -6.838 2.365 -6.853 1.00 87.81 233 SER A N 1
ATOM 1693 C CA . SER A 1 233 ? -6.284 1.034 -7.091 1.00 87.81 233 SER A CA 1
ATOM 1694 C C . SER A 1 233 ? -6.856 0.017 -6.095 1.00 87.81 233 SER A C 1
ATOM 1696 O O . SER A 1 233 ? -6.968 0.336 -4.907 1.00 87.81 233 SER A O 1
ATOM 1698 N N . PRO A 1 234 ? -7.191 -1.212 -6.540 1.00 83.38 234 PRO A N 1
ATOM 1699 C CA . PRO A 1 234 ? -7.646 -2.288 -5.658 1.00 83.38 234 PRO A CA 1
ATOM 1700 C C . PRO A 1 234 ? -6.499 -2.949 -4.870 1.00 83.38 234 PRO A C 1
ATOM 1702 O O . PRO A 1 234 ? -6.761 -3.702 -3.925 1.00 83.38 234 PRO A O 1
ATOM 1705 N N . LEU A 1 235 ? -5.244 -2.681 -5.248 1.00 87.12 235 LEU A N 1
ATOM 1706 C CA . LEU A 1 235 ? -4.053 -3.272 -4.643 1.00 87.12 235 LEU A CA 1
ATOM 1707 C C . LEU A 1 235 ? -3.850 -2.719 -3.229 1.00 87.12 235 LEU A C 1
ATOM 1709 O O . LEU A 1 235 ? -3.668 -1.518 -3.029 1.00 87.12 235 LEU A O 1
ATOM 1713 N N . VAL A 1 236 ? -3.852 -3.612 -2.240 1.00 84.06 236 VAL A N 1
ATOM 1714 C CA . VAL A 1 236 ? -3.537 -3.275 -0.849 1.00 84.06 236 VAL A CA 1
ATOM 1715 C C . VAL A 1 236 ? -2.250 -3.965 -0.453 1.00 84.06 236 VAL A C 1
ATOM 1717 O O . VAL A 1 236 ? -2.140 -5.186 -0.512 1.00 84.06 236 VAL A O 1
ATOM 1720 N N . THR A 1 237 ? -1.288 -3.162 -0.007 1.00 86.00 237 THR A N 1
ATOM 1721 C CA . THR A 1 237 ? -0.017 -3.638 0.528 1.00 86.00 237 THR A CA 1
ATOM 1722 C C . THR A 1 237 ? -0.253 -4.666 1.644 1.00 86.00 237 THR A C 1
ATOM 1724 O O . THR A 1 237 ? -0.971 -4.350 2.597 1.00 86.00 237 THR A O 1
ATOM 1727 N N . PRO A 1 238 ? 0.384 -5.853 1.617 1.00 82.62 238 PRO A N 1
ATOM 1728 C CA . PRO A 1 238 ? 0.202 -6.877 2.653 1.00 82.62 238 PRO A CA 1
ATOM 1729 C C . PRO A 1 238 ? 0.446 -6.358 4.079 1.00 82.62 238 PRO A C 1
ATOM 1731 O O . PRO A 1 238 ? -0.317 -6.654 4.999 1.00 82.62 238 PRO A O 1
ATOM 1734 N N . GLY A 1 239 ? 1.451 -5.493 4.259 1.00 83.88 239 GLY A N 1
ATOM 1735 C CA . GLY A 1 239 ? 1.729 -4.840 5.542 1.00 83.88 239 GLY A CA 1
ATOM 1736 C C . GLY A 1 239 ? 0.599 -3.927 6.038 1.00 83.88 239 GLY A C 1
ATOM 1737 O O . GLY A 1 239 ? 0.370 -3.837 7.243 1.00 83.88 239 GLY A O 1
ATOM 1738 N N . ALA A 1 240 ? -0.167 -3.305 5.135 1.00 87.25 240 ALA A N 1
ATOM 1739 C CA . ALA A 1 240 ? -1.321 -2.486 5.506 1.00 87.25 240 ALA A CA 1
ATOM 1740 C C . ALA A 1 240 ? -2.467 -3.342 6.064 1.00 87.25 240 ALA A C 1
ATOM 1742 O O . ALA A 1 240 ? -3.176 -2.902 6.969 1.00 87.25 240 ALA A O 1
ATOM 1743 N N . LEU A 1 241 ? -2.620 -4.582 5.583 1.00 90.44 241 LEU A N 1
ATOM 1744 C CA . LEU A 1 241 ? -3.614 -5.512 6.113 1.00 90.44 241 LEU A CA 1
ATOM 1745 C C . LEU A 1 241 ? -3.285 -5.880 7.561 1.00 90.44 241 LEU A C 1
ATOM 1747 O O . LEU A 1 241 ? -4.134 -5.696 8.434 1.00 90.44 241 LEU A O 1
ATOM 1751 N N . VAL A 1 242 ? -2.042 -6.292 7.831 1.00 91.19 242 VAL A N 1
ATOM 1752 C CA . VAL A 1 242 ? -1.576 -6.610 9.193 1.00 91.19 242 VAL A CA 1
ATOM 1753 C C . VAL A 1 242 ? -1.718 -5.396 10.114 1.00 91.19 242 VAL A C 1
ATOM 1755 O O . VAL A 1 242 ? -2.282 -5.513 11.203 1.00 91.19 242 VAL A O 1
ATOM 1758 N N . GLY A 1 243 ? -1.296 -4.214 9.654 1.00 91.00 243 GLY A N 1
ATOM 1759 C CA . GLY A 1 243 ? -1.449 -2.968 10.406 1.00 91.00 243 GLY A CA 1
ATOM 1760 C C . GLY A 1 243 ? -2.910 -2.635 10.723 1.00 91.00 243 GLY A C 1
ATOM 1761 O O . GLY A 1 243 ? -3.221 -2.252 11.849 1.00 91.00 243 GLY A O 1
ATOM 1762 N N . SER A 1 244 ? -3.827 -2.839 9.771 1.00 92.25 244 SER A N 1
ATOM 1763 C CA . SER A 1 244 ? -5.258 -2.581 9.978 1.00 92.25 244 SER A CA 1
ATOM 1764 C C . SER A 1 244 ? -5.893 -3.535 10.992 1.00 92.25 244 SER A C 1
ATOM 1766 O O . SER A 1 244 ? -6.703 -3.101 11.808 1.00 92.25 244 SER A O 1
ATOM 1768 N N . VAL A 1 245 ? -5.500 -4.814 10.981 1.00 94.38 245 VAL A N 1
ATOM 1769 C CA . VAL A 1 245 ? -6.001 -5.825 11.921 1.00 94.38 245 VAL A CA 1
ATOM 1770 C C . VAL A 1 245 ? -5.485 -5.538 13.328 1.00 94.38 245 VAL A C 1
ATOM 1772 O O . VAL A 1 245 ? -6.273 -5.523 14.272 1.00 94.38 245 VAL A O 1
ATOM 1775 N N . LEU A 1 246 ? -4.190 -5.237 13.475 1.00 95.00 246 LEU A N 1
ATOM 1776 C CA . LEU A 1 246 ? -3.610 -4.845 14.763 1.00 95.00 246 LEU A CA 1
ATOM 1777 C C . LEU A 1 246 ? -4.237 -3.551 15.295 1.00 95.00 246 LEU A C 1
ATOM 1779 O O . LEU A 1 246 ? -4.564 -3.469 16.478 1.00 95.00 246 LEU A O 1
ATOM 1783 N N . GLY A 1 247 ? -4.464 -2.565 14.424 1.00 90.81 247 GLY A N 1
ATOM 1784 C CA . GLY A 1 247 ? -5.152 -1.324 14.777 1.00 90.81 247 GLY A CA 1
ATOM 1785 C C . GLY A 1 247 ? -6.594 -1.556 15.232 1.00 90.81 247 GLY A C 1
ATOM 1786 O O . GLY A 1 247 ? -7.007 -1.013 16.256 1.00 90.81 247 GLY A O 1
ATOM 1787 N N . ALA A 1 248 ? -7.347 -2.406 14.527 1.00 91.94 248 ALA A N 1
ATOM 1788 C CA . ALA A 1 248 ? -8.710 -2.777 14.906 1.00 91.94 248 ALA A CA 1
ATOM 1789 C C . ALA A 1 248 ? -8.746 -3.536 16.242 1.00 91.94 248 ALA A C 1
ATOM 1791 O O . ALA A 1 248 ? -9.584 -3.237 17.093 1.00 91.94 248 ALA A O 1
ATOM 1792 N N . ALA A 1 249 ? -7.809 -4.463 16.462 1.00 93.56 249 ALA A N 1
ATOM 1793 C CA . ALA A 1 249 ? -7.675 -5.188 17.722 1.00 93.56 249 ALA A CA 1
ATOM 1794 C C . ALA A 1 249 ? -7.340 -4.245 18.890 1.00 93.56 249 ALA A C 1
ATOM 1796 O O . ALA A 1 249 ? -7.974 -4.315 19.943 1.00 93.56 249 ALA A O 1
ATOM 1797 N N . ALA A 1 250 ? -6.402 -3.313 18.699 1.00 93.94 250 ALA A N 1
ATOM 1798 C CA . ALA A 1 250 ? -6.079 -2.304 19.703 1.00 93.94 250 ALA A CA 1
ATOM 1799 C C . ALA A 1 250 ? -7.289 -1.405 20.009 1.00 93.94 250 ALA A C 1
ATOM 1801 O O . ALA A 1 250 ? -7.622 -1.199 21.175 1.00 93.94 250 ALA A O 1
ATOM 1802 N N . ALA A 1 251 ? -7.997 -0.924 18.982 1.00 91.31 251 ALA A N 1
ATOM 1803 C CA . ALA A 1 251 ? -9.199 -0.109 19.151 1.00 91.31 251 ALA A CA 1
ATOM 1804 C C . ALA A 1 251 ? -10.314 -0.859 19.899 1.00 91.31 251 ALA A C 1
ATOM 1806 O O . ALA A 1 251 ? -10.958 -0.282 20.778 1.00 91.31 251 ALA A O 1
ATOM 1807 N N . LEU A 1 252 ? -10.512 -2.147 19.604 1.00 93.31 252 LEU A N 1
ATOM 1808 C CA . LEU A 1 252 ? -11.445 -3.017 20.319 1.00 93.31 252 LEU A CA 1
ATOM 1809 C C . LEU A 1 252 ? -11.091 -3.109 21.810 1.00 93.31 252 LEU A C 1
ATOM 1811 O O . LEU A 1 252 ? -11.955 -2.878 22.655 1.00 93.31 252 LEU A O 1
ATOM 1815 N N . LEU A 1 253 ? -9.826 -3.385 22.144 1.00 95.00 253 LEU A N 1
ATOM 1816 C CA . LEU A 1 253 ? -9.371 -3.479 23.537 1.00 95.00 253 LEU A CA 1
ATOM 1817 C C . LEU A 1 253 ? -9.562 -2.161 24.297 1.00 95.00 253 LEU A C 1
ATOM 1819 O O . LEU A 1 253 ? -10.059 -2.161 25.423 1.00 95.00 253 LEU A O 1
ATOM 1823 N N . VAL A 1 254 ? -9.221 -1.034 23.669 1.00 94.62 254 VAL A N 1
ATOM 1824 C CA . VAL A 1 254 ? -9.409 0.304 24.250 1.00 94.62 254 VAL A CA 1
ATOM 1825 C C . VAL A 1 254 ? -10.902 0.595 24.460 1.00 94.62 254 VAL A C 1
ATOM 1827 O O . VAL A 1 254 ? -11.286 1.106 25.511 1.00 94.62 254 VAL A O 1
ATOM 1830 N N . THR A 1 255 ? -11.761 0.204 23.516 1.00 92.12 255 THR A N 1
ATOM 1831 C CA . THR A 1 255 ? -13.220 0.372 23.623 1.00 92.12 255 THR A CA 1
ATOM 1832 C C . THR A 1 255 ? -13.806 -0.467 24.760 1.00 92.12 255 THR A C 1
ATOM 1834 O O . THR A 1 255 ? -14.581 0.048 25.566 1.00 92.12 255 THR A O 1
ATOM 1837 N N . LEU A 1 256 ? -13.402 -1.735 24.886 1.00 91.75 256 LEU A N 1
ATOM 1838 C CA . LEU A 1 256 ? -13.810 -2.599 26.001 1.00 91.75 256 LEU A CA 1
ATOM 1839 C C . LEU A 1 256 ? -13.334 -2.040 27.347 1.00 91.75 256 LEU A C 1
ATOM 1841 O O . LEU A 1 256 ? -14.103 -2.017 28.307 1.00 91.75 256 LEU A O 1
ATOM 1845 N N . GLY A 1 257 ? -12.104 -1.524 27.407 1.00 91.19 257 GLY A N 1
ATOM 1846 C CA . GLY A 1 257 ? -11.580 -0.835 28.587 1.00 91.19 257 GLY A CA 1
ATOM 1847 C C . GLY A 1 257 ? -12.400 0.404 28.959 1.00 91.19 257 GLY A C 1
ATOM 1848 O O . GLY A 1 257 ? -12.736 0.590 30.129 1.00 91.19 257 GLY A O 1
ATOM 1849 N N . ALA A 1 258 ? -12.791 1.213 27.970 1.00 90.19 258 ALA A N 1
ATOM 1850 C CA . ALA A 1 258 ? -13.633 2.392 28.176 1.00 90.19 258 ALA A CA 1
ATOM 1851 C C . ALA A 1 258 ? -15.040 2.036 28.690 1.00 90.19 258 ALA A C 1
ATOM 1853 O O . ALA A 1 258 ? -15.588 2.761 29.519 1.00 90.19 258 ALA A O 1
ATOM 1854 N N . ILE A 1 259 ? -15.605 0.905 28.251 1.00 86.94 259 ILE A N 1
ATOM 1855 C CA . ILE A 1 259 ? -16.889 0.377 28.744 1.00 86.94 259 ILE A CA 1
ATOM 1856 C C . ILE A 1 259 ? -16.751 -0.190 30.166 1.00 86.94 259 ILE A C 1
ATOM 1858 O O . ILE A 1 259 ? -17.646 -0.008 30.990 1.00 86.94 259 ILE A O 1
ATOM 1862 N N . ALA A 1 260 ? -15.638 -0.862 30.472 1.00 86.12 260 ALA A N 1
ATOM 1863 C CA . ALA A 1 260 ? -15.396 -1.486 31.774 1.00 86.12 260 ALA A CA 1
ATOM 1864 C C . ALA A 1 260 ? -15.056 -0.473 32.883 1.00 86.12 260 ALA A C 1
ATOM 1866 O O . ALA A 1 260 ? -15.356 -0.711 34.056 1.00 86.12 260 ALA A O 1
ATOM 1867 N N . PHE A 1 261 ? -14.443 0.661 32.534 1.00 86.38 261 PHE A N 1
ATOM 1868 C CA . PHE A 1 261 ? -13.960 1.650 33.502 1.00 86.38 261 PHE A CA 1
ATOM 1869 C C . PHE A 1 261 ? -15.056 2.190 34.454 1.00 86.38 261 PHE A C 1
ATOM 1871 O O . PHE A 1 261 ? -14.842 2.154 35.671 1.00 86.38 261 PHE A O 1
ATOM 1878 N N . PRO A 1 262 ? -16.253 2.607 33.982 1.00 79.75 262 PRO A N 1
ATOM 1879 C CA . PRO A 1 262 ? -17.353 3.022 34.859 1.00 79.75 262 PRO A CA 1
ATOM 1880 C C . PRO A 1 262 ? -17.832 1.923 35.819 1.00 79.75 262 PRO A C 1
ATOM 1882 O O . PRO A 1 262 ? -18.185 2.223 36.960 1.00 79.75 262 PRO A O 1
ATOM 1885 N N . ALA A 1 263 ? -17.817 0.655 35.390 1.00 74.06 263 ALA A N 1
ATOM 1886 C CA . ALA A 1 263 ? -18.270 -0.474 36.204 1.00 74.06 263 ALA A CA 1
ATOM 1887 C C . ALA A 1 263 ? -17.336 -0.743 37.398 1.00 74.06 263 ALA A C 1
ATOM 1889 O O . ALA A 1 263 ? -17.805 -1.061 38.489 1.00 74.06 263 ALA A O 1
ATOM 1890 N N . GLY A 1 264 ? -16.022 -0.561 37.220 1.00 71.75 264 GLY A N 1
ATOM 1891 C CA . GLY A 1 264 ? -15.045 -0.683 38.306 1.00 71.75 264 GLY A CA 1
ATOM 1892 C C . GLY A 1 264 ? -15.061 0.510 39.270 1.00 71.75 264 GLY A C 1
ATOM 1893 O O . GLY A 1 264 ? -15.058 0.328 40.490 1.00 71.75 264 GLY A O 1
ATOM 1894 N N . ALA A 1 265 ? -15.121 1.733 38.732 1.00 69.81 265 ALA A N 1
ATOM 1895 C CA . ALA A 1 265 ? -15.074 2.970 39.517 1.00 69.81 265 ALA A CA 1
ATOM 1896 C C . ALA A 1 265 ? -16.363 3.247 40.313 1.00 69.81 265 ALA A C 1
ATOM 1898 O O . ALA A 1 265 ? -16.328 3.947 41.325 1.00 69.81 265 ALA A O 1
ATOM 1899 N N . GLY A 1 266 ? -17.495 2.686 39.877 1.00 61.50 266 GLY A N 1
ATOM 1900 C CA . GLY A 1 266 ? -18.801 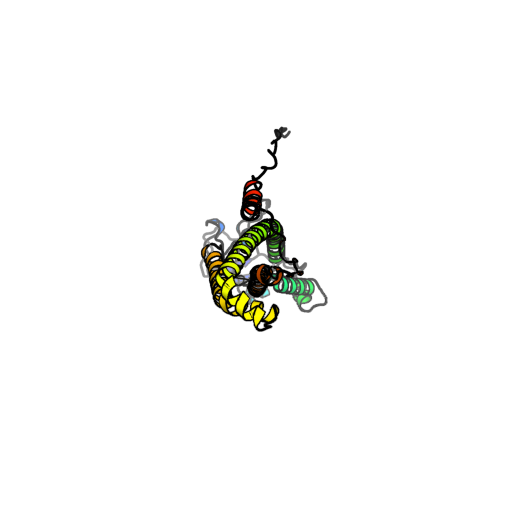2.859 40.509 1.00 61.50 266 GLY A CA 1
ATOM 1901 C C . GLY A 1 266 ? -18.979 2.152 41.852 1.00 61.50 266 GLY A C 1
ATOM 1902 O O . GLY A 1 266 ? -20.029 2.335 42.456 1.00 61.50 266 GLY A O 1
ATOM 1903 N N . SER A 1 267 ? -17.993 1.383 42.333 1.00 55.62 267 SER A N 1
ATOM 1904 C CA . SER A 1 267 ? -18.025 0.758 43.661 1.00 55.62 267 SER A CA 1
ATOM 1905 C C . SER A 1 267 ? -17.974 1.852 44.728 1.00 55.62 267 SER A C 1
ATOM 1907 O O . SER A 1 267 ? -16.893 2.390 44.997 1.00 55.62 267 SER A O 1
ATOM 1909 N N . PRO A 1 268 ? -19.097 2.221 45.371 1.00 55.31 268 PRO A N 1
ATOM 1910 C CA . PRO A 1 268 ? -19.031 3.151 46.470 1.00 55.31 268 PRO A CA 1
ATOM 1911 C C . PRO A 1 268 ? -18.265 2.400 47.549 1.00 55.31 268 PRO A C 1
ATOM 1913 O O . PRO A 1 268 ? -18.725 1.371 48.047 1.00 55.31 268 PRO A O 1
ATOM 1916 N N . ARG A 1 269 ? -17.095 2.913 47.936 1.00 49.34 269 ARG A N 1
ATOM 1917 C CA . ARG A 1 269 ? -16.628 2.704 49.301 1.00 49.34 269 ARG A CA 1
ATOM 1918 C C . ARG A 1 269 ? -17.754 3.243 50.166 1.00 49.34 269 ARG A C 1
ATOM 1920 O O . ARG A 1 269 ? -17.848 4.447 50.399 1.00 49.34 269 ARG A O 1
ATOM 1927 N N . CYS A 1 270 ? -18.648 2.346 50.563 1.00 45.91 270 CYS A N 1
ATOM 1928 C CA . CYS A 1 270 ? -19.637 2.550 51.593 1.00 45.91 270 CYS A CA 1
ATOM 1929 C C . CYS A 1 270 ? -18.842 2.644 52.896 1.00 45.91 270 CYS A C 1
ATOM 1931 O O . CYS A 1 270 ? -18.828 1.739 53.719 1.00 45.91 270 CYS A O 1
ATOM 1933 N N . SER A 1 271 ? -18.077 3.732 53.013 1.00 47.34 271 SER A N 1
ATOM 1934 C CA . SER A 1 271 ? -17.599 4.261 54.269 1.00 47.34 271 SER A CA 1
ATOM 1935 C C . SER A 1 271 ? -18.866 4.611 55.017 1.00 47.34 271 SER A C 1
ATOM 1937 O O . SER A 1 271 ? -19.519 5.607 54.706 1.00 47.34 271 SER A O 1
ATOM 1939 N N . THR A 1 272 ? -19.286 3.660 55.843 1.00 48.66 272 THR A N 1
ATOM 1940 C CA . THR A 1 272 ? -19.985 3.813 57.111 1.00 48.66 272 THR A CA 1
ATOM 1941 C C . THR A 1 272 ? -20.453 5.244 57.354 1.00 48.66 272 THR A C 1
ATOM 1943 O O . THR A 1 272 ? -19.899 5.974 58.173 1.00 48.66 272 THR A O 1
ATOM 1946 N N . ARG A 1 273 ? -21.481 5.684 56.622 1.00 48.75 273 ARG A N 1
ATOM 1947 C CA . ARG A 1 273 ? -22.178 6.903 56.998 1.00 48.75 273 ARG A CA 1
ATOM 1948 C C . ARG A 1 273 ? -23.059 6.477 58.154 1.00 48.75 273 ARG A C 1
ATOM 1950 O O . ARG A 1 273 ? -24.045 5.772 57.956 1.00 48.75 273 ARG A O 1
ATOM 1957 N N . ALA A 1 274 ? -22.605 6.831 59.352 1.00 57.31 274 ALA A N 1
ATOM 1958 C CA . ALA A 1 274 ? -23.373 6.731 60.578 1.00 57.31 274 ALA A CA 1
ATOM 1959 C C . ALA A 1 274 ? -24.826 7.183 60.323 1.00 57.31 274 ALA A C 1
ATOM 1961 O O . ALA A 1 274 ? -25.043 8.097 59.515 1.00 57.31 274 ALA A O 1
ATOM 1962 N N . PRO A 1 275 ? -25.812 6.529 60.959 1.00 54.91 275 PRO A N 1
ATOM 1963 C CA . PRO A 1 275 ? -27.220 6.801 60.713 1.00 54.91 275 PRO A CA 1
ATOM 1964 C C . PRO A 1 275 ? -27.521 8.300 60.877 1.00 54.91 275 PRO A C 1
ATOM 1966 O O . PRO A 1 275 ? -26.983 8.939 61.785 1.00 54.91 275 PRO A O 1
ATOM 1969 N N . PRO A 1 276 ? -28.351 8.888 60.001 1.00 56.31 276 PRO A N 1
ATOM 1970 C CA . PRO A 1 276 ? -28.689 10.297 60.090 1.00 56.31 276 PRO A CA 1
ATOM 1971 C C . PRO A 1 276 ? -29.517 10.546 61.353 1.00 56.31 276 PRO A C 1
ATOM 1973 O O . PRO A 1 276 ? -30.662 10.108 61.456 1.00 56.31 276 PRO A O 1
ATOM 1976 N N . ALA A 1 277 ? -28.948 11.297 62.296 1.00 54.94 277 ALA A N 1
ATOM 1977 C CA . ALA A 1 277 ? -29.753 12.056 63.239 1.00 54.94 277 ALA A CA 1
ATOM 1978 C C . ALA A 1 277 ? -30.677 12.984 62.431 1.00 54.94 277 ALA A C 1
ATOM 1980 O O . ALA A 1 277 ? -30.251 13.622 61.464 1.00 54.94 277 ALA A O 1
ATOM 1981 N N . ALA A 1 278 ? -31.958 12.986 62.790 1.00 56.66 278 ALA A N 1
ATOM 1982 C CA . ALA A 1 278 ? -33.032 13.674 62.094 1.00 56.66 278 ALA A CA 1
ATOM 1983 C C . ALA A 1 278 ? -32.699 15.150 61.807 1.00 56.66 278 ALA A C 1
ATOM 1985 O O . ALA A 1 278 ? -32.555 15.953 62.723 1.00 56.66 278 ALA A O 1
ATOM 1986 N N . ALA A 1 279 ? -32.625 15.520 60.528 1.00 50.59 279 ALA A N 1
ATOM 1987 C CA . ALA A 1 279 ? -32.634 16.915 60.104 1.00 50.59 279 ALA A CA 1
ATOM 1988 C C . ALA A 1 279 ? -33.369 17.046 58.765 1.00 50.59 279 ALA A C 1
ATOM 1990 O O . ALA A 1 279 ? -32.870 16.725 57.687 1.00 50.59 279 ALA A O 1
ATOM 1991 N N . THR A 1 280 ? -34.604 17.518 58.872 1.00 61.16 280 THR A N 1
ATOM 1992 C CA . THR A 1 280 ? -35.434 18.097 57.817 1.00 61.16 280 THR A CA 1
ATOM 1993 C C . THR A 1 280 ? -34.665 19.154 57.015 1.00 61.16 280 THR A C 1
ATOM 1995 O O . THR A 1 280 ? -34.256 20.167 57.573 1.00 61.16 280 THR A O 1
ATOM 1998 N N . GLY A 1 281 ? -34.505 18.970 55.698 1.00 50.91 281 GLY A N 1
ATOM 1999 C CA . GLY A 1 281 ? -33.875 19.996 54.857 1.00 50.91 281 GLY A CA 1
ATOM 2000 C C . GLY A 1 281 ? -33.707 19.633 53.379 1.00 50.91 281 GLY A C 1
ATOM 2001 O O . GLY A 1 281 ? -32.722 19.027 52.982 1.00 50.91 281 GLY A O 1
ATOM 2002 N N . ARG A 1 282 ? -34.692 20.039 52.572 1.00 53.75 282 ARG A N 1
ATOM 2003 C CA . ARG A 1 282 ? -34.772 20.107 51.095 1.00 53.75 282 ARG A CA 1
ATOM 2004 C C . ARG A 1 282 ? -33.480 19.886 50.268 1.00 53.75 282 ARG A C 1
ATOM 2006 O O . ARG A 1 282 ? -32.560 20.693 50.277 1.00 53.75 282 ARG A O 1
ATOM 2013 N N . GLY A 1 283 ? -33.564 18.909 49.357 1.00 51.53 283 GLY A N 1
ATOM 2014 C CA . GLY A 1 283 ? -33.271 19.082 47.922 1.00 51.53 283 GLY A CA 1
ATOM 2015 C C . GLY A 1 283 ? -31.812 19.267 47.485 1.00 51.53 283 GLY A C 1
ATOM 2016 O O . GLY A 1 283 ? -31.408 20.376 47.139 1.00 51.53 283 GLY A O 1
ATOM 2017 N N . SER A 1 284 ? -31.033 18.180 47.375 1.00 54.62 284 SER A N 1
ATOM 2018 C CA . SER A 1 284 ? -29.719 18.226 46.695 1.00 54.62 284 SER A CA 1
ATOM 2019 C C . SER A 1 284 ? -29.324 17.007 45.840 1.00 54.62 284 SER A C 1
ATOM 2021 O O . SER A 1 284 ? -28.276 17.054 45.202 1.00 54.62 284 SER A O 1
ATOM 2023 N N . CYS A 1 285 ? -30.154 15.965 45.699 1.00 47.03 285 CYS A N 1
ATOM 2024 C CA . CYS A 1 285 ? -29.779 14.793 44.882 1.00 47.03 285 CYS A CA 1
ATOM 2025 C C . CYS A 1 285 ? -29.814 15.009 43.350 1.00 47.03 285 CYS A C 1
ATOM 2027 O O . CYS A 1 285 ? -29.122 14.298 42.632 1.00 47.03 285 CYS A O 1
ATOM 2029 N N . CYS A 1 286 ? -30.497 16.033 42.821 1.00 44.66 286 CYS A N 1
ATOM 2030 C CA . CYS A 1 286 ? -30.500 16.316 41.371 1.00 44.66 286 CYS A CA 1
ATOM 2031 C C . CYS A 1 286 ? -29.281 17.111 40.853 1.00 44.66 286 CYS A C 1
ATOM 2033 O O . CYS A 1 286 ? -29.216 17.429 39.665 1.00 44.66 286 CYS A O 1
ATOM 2035 N N . ARG A 1 287 ? -28.305 17.475 41.700 1.00 47.78 287 ARG A N 1
ATOM 2036 C CA . ARG A 1 287 ? -27.214 18.384 41.289 1.00 47.78 287 ARG A CA 1
ATOM 2037 C C . ARG A 1 287 ? -26.026 17.714 40.591 1.00 47.78 287 ARG A C 1
ATOM 2039 O O . ARG A 1 287 ? -25.269 18.424 39.932 1.00 47.78 287 ARG A O 1
ATOM 2046 N N . LEU A 1 288 ? -25.877 16.388 40.661 1.00 47.94 288 LEU A N 1
ATOM 2047 C CA . LEU A 1 288 ? -24.758 15.704 39.998 1.00 47.94 288 LEU A CA 1
ATOM 2048 C C . LEU A 1 288 ? -25.040 15.398 38.515 1.00 47.94 288 LEU A C 1
ATOM 2050 O O . LEU A 1 288 ? -24.157 15.589 37.683 1.00 47.94 288 LEU A O 1
ATOM 2054 N N . ALA A 1 289 ? -26.289 15.077 38.154 1.00 47.47 289 ALA A N 1
ATOM 2055 C CA . ALA A 1 289 ? -26.692 14.871 36.756 1.00 47.47 289 ALA A CA 1
ATOM 2056 C C . ALA A 1 289 ? -26.576 16.152 35.899 1.00 47.47 289 ALA A C 1
ATOM 2058 O O . ALA A 1 289 ? -26.351 16.087 34.694 1.00 47.47 289 ALA A O 1
ATOM 2059 N N . ARG A 1 290 ? -26.648 17.341 36.517 1.00 44.97 290 ARG A N 1
ATOM 2060 C CA . ARG A 1 290 ? -26.556 18.626 35.802 1.00 44.97 290 ARG A CA 1
ATOM 2061 C C . ARG A 1 290 ? -25.123 19.092 35.517 1.00 44.97 290 ARG A C 1
ATOM 2063 O O . ARG A 1 290 ? -24.948 19.947 34.658 1.00 44.97 290 ARG A O 1
ATOM 2070 N N . ARG A 1 291 ? -24.094 18.551 36.189 1.00 46.38 291 ARG A N 1
ATOM 2071 C CA . ARG A 1 291 ? -22.694 18.975 35.958 1.00 46.38 291 ARG A CA 1
ATOM 2072 C C . ARG A 1 291 ? -22.044 18.314 34.740 1.00 46.38 291 ARG A C 1
ATOM 2074 O O . ARG A 1 291 ? -21.198 18.942 34.116 1.00 46.38 291 ARG A O 1
ATOM 2081 N N . LEU A 1 292 ? -22.495 17.126 34.334 1.00 47.03 292 LEU A N 1
ATOM 2082 C CA . LEU A 1 292 ? -22.034 16.487 33.093 1.00 47.03 292 LEU A CA 1
ATOM 2083 C C . LEU A 1 292 ? -22.627 17.147 31.835 1.00 47.03 292 LEU A C 1
ATOM 2085 O O . LEU A 1 292 ? -21.941 17.258 30.825 1.00 47.03 292 LEU A O 1
ATOM 2089 N N . SER A 1 293 ? -23.840 17.709 31.918 1.00 42.94 293 SER A N 1
ATOM 2090 C CA . SER A 1 293 ? -24.448 18.438 30.793 1.00 42.94 293 SER A CA 1
ATOM 2091 C C . SER A 1 293 ? -23.782 19.792 30.494 1.00 42.94 293 SER A C 1
ATOM 2093 O O . SER A 1 293 ? -23.914 20.291 29.380 1.00 42.94 293 SER A O 1
ATOM 2095 N N . VAL A 1 294 ? -23.059 20.393 31.448 1.00 48.34 294 VAL A N 1
ATOM 2096 C CA . VAL A 1 294 ? -22.390 21.695 31.241 1.00 48.34 294 VAL A CA 1
ATOM 2097 C C . VAL A 1 294 ? -21.052 21.539 30.511 1.00 48.34 294 VAL A C 1
ATOM 2099 O O . VAL A 1 294 ? -20.676 22.420 29.745 1.00 48.34 294 VAL A O 1
ATOM 2102 N N . ILE A 1 295 ? -20.371 20.394 30.638 1.00 48.91 295 ILE A N 1
ATOM 2103 C CA . ILE A 1 295 ? -19.094 20.159 29.940 1.00 48.91 295 ILE A CA 1
ATOM 2104 C C . ILE A 1 295 ? -19.314 19.954 28.429 1.00 48.91 295 ILE A C 1
ATOM 2106 O O . ILE A 1 295 ? -18.480 20.367 27.628 1.00 48.91 295 ILE A O 1
ATOM 2110 N N . SER A 1 296 ? -20.480 19.444 28.014 1.00 42.31 296 SER A N 1
ATOM 2111 C CA . SER A 1 296 ? -20.818 19.308 26.589 1.00 42.31 296 SER A CA 1
ATOM 2112 C C . SER A 1 296 ? -21.138 20.642 25.891 1.00 42.31 296 SER A C 1
ATOM 2114 O O . SER A 1 296 ? -21.149 20.685 24.665 1.00 42.31 296 SER A O 1
ATOM 2116 N N . CYS A 1 297 ? -21.381 21.732 26.633 1.00 37.50 297 CYS A N 1
ATOM 2117 C CA . CYS A 1 297 ? -21.774 23.028 26.061 1.00 37.50 297 CYS A CA 1
ATOM 2118 C C . CYS A 1 297 ? -20.611 24.035 25.935 1.00 37.50 297 CYS A C 1
ATOM 2120 O O . CYS A 1 297 ? -20.803 25.124 25.399 1.00 37.50 297 CYS A O 1
ATOM 2122 N N . SER A 1 298 ? -19.403 23.698 26.404 1.00 43.78 298 SER A N 1
ATOM 2123 C CA . SER A 1 298 ? -18.220 24.573 26.294 1.00 43.78 298 SER A CA 1
ATOM 2124 C C . SER A 1 298 ? -17.248 24.184 25.178 1.00 43.78 298 SER A C 1
ATOM 2126 O O . SER A 1 298 ? -16.250 24.873 24.984 1.00 43.78 298 SER A O 1
ATOM 2128 N N . LEU A 1 299 ? -17.550 23.153 24.382 1.00 41.94 299 LEU A N 1
ATOM 2129 C CA . LEU A 1 299 ? -16.780 22.815 23.181 1.00 41.94 299 LEU A CA 1
ATOM 2130 C C . LEU A 1 299 ? -17.254 23.627 21.957 1.00 41.94 299 LEU A C 1
ATOM 2132 O O . LEU A 1 299 ? -17.448 23.100 20.864 1.00 41.94 299 LEU A O 1
ATOM 2136 N N . THR A 1 300 ? -17.451 24.935 22.135 1.00 42.62 300 THR A N 1
ATOM 2137 C CA . THR A 1 300 ? -17.623 25.866 21.018 1.00 42.62 300 THR A CA 1
ATOM 2138 C C . THR A 1 300 ? -16.246 26.133 20.428 1.00 42.62 300 THR A C 1
ATOM 2140 O O . THR A 1 300 ? -15.433 26.878 20.975 1.00 42.62 300 THR A O 1
ATOM 2143 N N . ILE A 1 301 ? -15.996 25.463 19.310 1.00 45.66 301 ILE A N 1
ATOM 2144 C CA . ILE A 1 301 ? -14.860 25.588 18.400 1.00 45.66 301 ILE A CA 1
ATOM 2145 C C . ILE A 1 301 ? -14.460 27.068 18.232 1.00 45.66 301 ILE A C 1
ATOM 2147 O O . ILE A 1 301 ? -15.083 27.821 17.482 1.00 45.66 301 ILE A O 1
ATOM 2151 N N . ARG A 1 302 ? -13.388 27.499 18.913 1.00 42.25 302 ARG A N 1
ATOM 2152 C CA . ARG A 1 302 ? -12.638 28.702 18.523 1.00 42.25 302 ARG A CA 1
ATOM 2153 C C . ARG A 1 302 ? -11.948 28.383 17.198 1.00 42.25 302 ARG A C 1
ATOM 2155 O O . ARG A 1 302 ? -10.976 27.636 17.178 1.00 42.25 302 ARG A O 1
ATOM 2162 N N . LYS A 1 303 ? -12.453 28.945 16.096 1.00 45.94 303 LYS A N 1
ATOM 2163 C CA . LYS A 1 303 ? -11.749 28.972 14.805 1.00 45.94 303 LYS A CA 1
ATOM 2164 C C . LYS A 1 303 ? -10.378 29.642 14.984 1.00 45.94 303 LYS A C 1
ATOM 2166 O O . LYS A 1 303 ? -10.352 30.794 15.423 1.00 45.94 303 LYS A O 1
ATOM 2171 N N . PRO A 1 304 ? -9.258 29.005 14.607 1.00 49.47 304 PRO A N 1
ATOM 2172 C CA . PRO A 1 304 ? -8.008 29.713 14.440 1.00 49.47 304 PRO A CA 1
ATOM 2173 C C . PRO A 1 304 ? -7.885 30.281 13.019 1.00 49.47 304 PRO A C 1
ATOM 2175 O O . PRO A 1 304 ? -8.068 29.584 12.028 1.00 49.47 304 PRO A O 1
ATOM 2178 N N . VAL A 1 305 ? -7.504 31.559 12.993 1.00 46.25 305 VAL A N 1
ATOM 2179 C CA . VAL A 1 305 ? -6.591 32.194 12.031 1.00 46.25 305 VAL A CA 1
ATOM 2180 C C . VAL A 1 305 ? -7.118 32.417 10.608 1.00 46.25 305 VAL A C 1
ATOM 2182 O O . VAL A 1 305 ? -7.052 31.573 9.719 1.00 46.25 305 VAL A O 1
ATOM 2185 N N . SER A 1 306 ? -7.527 33.665 10.366 1.00 49.06 306 SER A N 1
ATOM 2186 C CA . SER A 1 306 ? -7.488 34.278 9.043 1.00 49.06 306 SER A CA 1
ATOM 2187 C C . SER A 1 306 ? -6.031 34.386 8.577 1.00 49.06 306 SER A C 1
ATOM 2189 O O . SER A 1 306 ? -5.247 35.199 9.065 1.00 49.06 306 SER A O 1
ATOM 2191 N N . VAL A 1 307 ? -5.650 33.559 7.605 1.00 57.78 307 VAL A N 1
ATOM 2192 C CA . VAL A 1 307 ? -4.393 33.734 6.871 1.00 57.78 307 VAL A CA 1
ATOM 2193 C C . VAL A 1 307 ? -4.549 34.960 5.974 1.00 57.78 307 VAL A C 1
ATOM 2195 O O . VAL A 1 307 ? -5.224 34.934 4.944 1.00 57.78 307 VAL A O 1
ATOM 2198 N N . ARG A 1 308 ? -3.944 36.070 6.400 1.00 58.94 308 ARG A N 1
ATOM 2199 C CA . ARG A 1 308 ? -3.837 37.313 5.634 1.00 58.94 308 ARG A CA 1
ATOM 2200 C C . ARG A 1 308 ? -2.921 37.054 4.430 1.00 58.94 308 ARG A C 1
ATOM 2202 O O . ARG A 1 308 ? -1.703 37.042 4.573 1.00 58.94 308 ARG A O 1
ATOM 2209 N N . ARG A 1 309 ? -3.498 36.818 3.244 1.00 57.44 309 ARG A N 1
ATOM 2210 C CA . ARG A 1 309 ? -2.755 36.822 1.971 1.00 57.44 309 ARG A CA 1
ATOM 2211 C C . ARG A 1 309 ? -2.158 38.217 1.762 1.00 57.44 309 ARG A C 1
ATOM 2213 O O . ARG A 1 309 ? -2.895 39.175 1.542 1.00 57.44 309 ARG A O 1
ATOM 2220 N N . GLY A 1 310 ? -0.837 38.329 1.867 1.00 63.38 310 GLY A N 1
ATOM 2221 C CA . GLY A 1 310 ? -0.104 39.504 1.403 1.00 63.38 310 GLY A CA 1
ATOM 2222 C C . GLY A 1 310 ? -0.084 39.555 -0.132 1.00 63.38 310 GLY A C 1
ATOM 2223 O O . GLY A 1 310 ? -0.077 38.500 -0.769 1.00 63.38 310 GLY A O 1
ATOM 2224 N N . PRO A 1 311 ? -0.095 40.749 -0.748 1.00 63.19 311 PRO A N 1
ATOM 2225 C CA . PRO A 1 311 ? -0.018 40.883 -2.197 1.00 63.19 311 PRO A CA 1
ATOM 2226 C C . PRO A 1 311 ? 1.390 40.528 -2.694 1.00 63.19 311 PRO A C 1
ATOM 2228 O O . PRO A 1 311 ? 2.369 41.196 -2.360 1.00 63.19 311 PRO A O 1
ATOM 2231 N N . SER A 1 312 ? 1.486 39.492 -3.527 1.00 58.34 312 SER A N 1
ATOM 2232 C CA . SER A 1 312 ? 2.679 39.195 -4.317 1.00 58.34 312 SER A CA 1
ATOM 2233 C C . SER A 1 312 ? 2.848 40.276 -5.388 1.00 58.34 312 SER A C 1
ATOM 2235 O O . SER A 1 312 ? 2.181 40.252 -6.425 1.00 58.34 312 SER A O 1
ATOM 2237 N N . ARG A 1 313 ? 3.727 41.250 -5.135 1.00 62.66 313 ARG A N 1
ATOM 2238 C CA . ARG A 1 313 ? 4.249 42.136 -6.181 1.00 62.66 313 ARG A CA 1
ATOM 2239 C C . ARG A 1 313 ? 5.102 41.296 -7.130 1.00 62.66 313 ARG A C 1
ATOM 2241 O O . ARG A 1 313 ? 6.218 40.925 -6.791 1.00 62.66 313 ARG A O 1
ATOM 2248 N N . GLY A 1 314 ? 4.555 41.003 -8.305 1.00 58.41 314 GLY A N 1
ATOM 2249 C CA . GLY A 1 314 ? 5.326 40.536 -9.449 1.00 58.41 314 GLY A CA 1
ATOM 2250 C C . GLY A 1 314 ? 6.111 41.699 -10.046 1.00 58.41 314 GLY A C 1
ATOM 2251 O O . GLY A 1 314 ? 5.527 42.616 -10.622 1.00 58.41 314 GLY A O 1
ATOM 2252 N N . SER A 1 315 ? 7.430 41.665 -9.896 1.00 61.22 315 SER A N 1
ATOM 2253 C CA . SER A 1 315 ? 8.368 42.417 -10.728 1.00 61.22 315 SER A CA 1
ATOM 2254 C C . SER A 1 315 ? 8.668 41.610 -11.995 1.00 61.22 315 SER A C 1
ATOM 2256 O O . SER A 1 315 ? 8.976 40.423 -11.932 1.00 61.22 315 SER A O 1
ATOM 2258 N N . ARG A 1 316 ? 8.498 42.285 -13.135 1.00 56.97 316 ARG A N 1
ATOM 2259 C CA . ARG A 1 316 ? 8.707 41.821 -14.514 1.00 56.97 316 ARG A CA 1
ATOM 2260 C C . ARG A 1 316 ? 10.172 41.445 -14.802 1.00 56.97 316 ARG A C 1
ATOM 2262 O O . ARG A 1 316 ? 11.054 42.003 -14.152 1.00 56.97 316 ARG A O 1
ATOM 2269 N N . PRO A 1 317 ? 10.425 40.594 -15.813 1.00 65.56 317 PRO A N 1
ATOM 2270 C CA . PRO A 1 317 ? 11.761 40.360 -16.346 1.00 65.56 317 PRO A CA 1
ATOM 2271 C C . PRO A 1 317 ? 12.189 41.481 -17.307 1.00 65.56 317 PRO A C 1
ATOM 2273 O O . PRO A 1 317 ? 11.358 42.040 -18.032 1.00 65.56 317 PRO A O 1
ATOM 2276 N N . GLY A 1 318 ? 13.488 41.773 -17.288 1.00 66.31 318 GLY A N 1
ATOM 2277 C CA . GLY A 1 318 ? 14.259 42.309 -18.409 1.00 66.31 318 GLY A CA 1
ATOM 2278 C C . GLY A 1 318 ? 15.214 41.236 -18.912 1.00 66.31 318 GLY A C 1
ATOM 2279 O O . GLY A 1 318 ? 15.422 40.259 -18.154 1.00 66.31 318 GLY A O 1
#

Secondary structure (DSSP, 8-state):
-----SSTT---TTPEEEEEETTEEEEEE-------GGGSPPPGGGGGGHHHHH--TT-SSPPPPP----HHHHHHH--GGGTPPP--------TT--TTTHHHHHHHHHHHHHHHH-TTSHHHHHHHTTS------SHHHHHHHHHHHHHHHHHHHHHHHHHHHHHHHHHHHHHHHHHHHHHHHHHHHHHHTT--HHHHHHHHHHHHHHHHHHHHHHHHHHHHHHHHHHSS-S---HHHHHHHHHHHHHHHHHHHHHHHHHHHHT------------------GGGTHHHHHHHTTS----------------PPP-

Nearest PDB structures (foldseek):
  4waf-assembly1_B  TM=2.208E-01  e=7.582E+00  Homo sapiens

pLDDT: mean 79.66, std 16.83, range [36.09, 96.88]

Organism: NCBI:txid715471

Foldseek 3Di:
DAQPDDDPPPDDQQAWTFDDFPNDTDTDHRNDDDDQCVVDPDDPVCVVVCCQRCNDPPDPDGHGDDDDDDPVVCVVPDDLPRLDDDDDDDDDPCPQPDLVNLVVVVVVLVVLVVLCQDCPHPNVVVNPSNPDDDDDDCSVVVSVVVCVVVVVVCVVVVVVVVVVLVVVLVVLLVVLLVVCVVCVVVVVVCVVVVNDLVVVLVVSCVVVVVVLVVVLVVVLVVVLVCCCVVPPDNHDDPVVVVVSVVVSVVSSVSSSVSSSVCSNVVPPPPPDPDDDDDDDDDDDPVPPVVVVVVVVVPPPDPDDDDPPDDDPPDDDDD

Sequence (318 aa):
MTVRGGSRNDLKPTGKATAPEGGSTSTMRVAGIYRDLRSLPDQQYWCSLVGLYRGSPLSSTGPYPVALVSPDDFFHIATPDSGAQNLVESSVDTTEMTTASAPPVVAGLEHVRARTENPDDPLGQAFHRFGSTEYTSSLGGMVVRADQVTTPLATTVVPMGVVGALAGLVIAAAAGSFWVDRCRAELAVLSSRGVGPFALVGKAVLEVGTIVVLGSVAGWFLARYLVAALGPSPLVTPGALVGSVLGAAAALLVTLGAIAFPAGAGSPRCSTRAPPAAATGRGSCCRLARRLSVISCSLTIRKPVSVRRGPSRGSRPG

Mean predicted aligned error: 12.98 Å

Radius of gyration: 37.99 Å; Cα contacts (8 Å, |Δi|>4): 164; chains: 1; bounding box: 71×55×118 Å

Solvent-accessible surface area (backbone atoms only — not comparable to full-atom values): 20061 Å² total; per-residue (Å²): 113,58,68,75,69,69,63,94,84,68,77,49,76,78,34,71,48,53,35,72,48,100,88,48,76,54,76,45,81,38,87,70,83,77,82,65,66,78,82,47,82,90,48,81,92,46,57,88,51,41,52,60,63,69,25,56,100,84,52,91,62,74,50,66,78,86,79,94,70,54,70,69,62,44,62,72,65,59,45,76,85,68,74,58,78,86,85,86,86,78,86,75,88,57,91,85,62,38,88,82,59,41,58,65,53,45,54,50,50,51,50,54,44,55,39,46,73,30,72,89,34,75,60,5,41,65,50,45,64,55,47,87,79,84,86,84,72,68,63,57,59,53,51,54,52,49,48,69,54,50,57,64,49,49,71,60,49,52,59,56,51,51,54,53,49,51,55,51,41,55,52,39,31,52,51,29,44,53,50,47,65,72,42,45,72,60,52,52,58,43,45,77,71,66,54,52,68,67,61,54,45,51,50,53,48,59,68,49,41,58,59,50,51,53,50,51,54,51,51,51,51,49,52,53,48,50,48,49,73,73,40,98,54,80,81,71,56,71,67,56,55,55,50,51,52,53,50,51,52,51,52,50,53,54,40,52,48,40,29,42,47,53,64,62,68,64,61,72,81,78,68,80,74,71,81,80,76,93,72,95,75,86,89,68,84,73,60,65,74,56,58,64,62,53,64,73,70,67,76,71,80,78,81,81,78,86,80,78,82,74,86,82,80,82,80,81,87,130